Protein AF-A0A0D2LS83-F1 (afdb_monomer)

Radius of gyration: 24.1 Å; Cα contacts (8 Å, |Δi|>4): 166; chains: 1; bounding box: 51×47×80 Å

Sequence (245 aa):
MYPQTLPPSYVRFIRKQGAKELYVYQGIQALAGTPYEHCDGSVPCRFFHPGQTCAQHAVSILPLNYERALRVYLPVYVLPMLLVHRQQLLKQPRPILNKAAYGVARSSLFLSLCICAAFGGACAGHRILGYTGPSVLALSTWVGGLALLVEKKSRRMELALYVFSRSIESFARCVVEWGWLRPRAFPARMDVALFAAGCGAIMHCYSDGNGRFRDCFRSKYRNLLDFVFGSDGERGRAATAAHNH

InterPro domains:
  IPR026749 Transmembrane protein 135 [PTHR12459] (1-241)
  IPR031926 Transmembrane protein 135, N-terminal domain [PF15982] (53-172)

Foldseek 3Di:
DDPVVDDPVVVVVCCVLVDQDPQLVVVLVVCPPPPCVVPLKADAVCSSPPPDDLVRVLVVCLVVQLVSQLVVVVCVLVVCCCPPVVVVCVVPVVVVVVVSVVQSNLVSNLRSQLVSQLSSQQNVLCVVPVIRHPVSSVVRNCSSLVSLVSHDPVCSVVVCVVVVLVVVVVVVVVCCVVVVDPPVVDDPCSVVVVVVVVVVVVCCLCPPPLNPNVVVDDPVVSVVCCVVVNVSSVVSVVVVVVVVD

Organism: NCBI:txid145388

Mean predicted aligned error: 10.33 Å

Secondary structure (DSSP, 8-state):
--GGGS-HHHHHHHHHHHPPPHHHHHHHHHTTTSTTTT--S---HHHHSTTS-HHHHHHHTHHHHHHHHHHHHHHHHHHHHHHHSHHHHHH-HHHHHHHHHHHHHHHHHHHHHHHHHHHHHHHHHHHHHSS--HHHHHHHHTHHHHGGGGS-HHHHHHHHHHHHHHHHHHHHHHHHHTTSS-GGGS-S-HHHHHHHHHHHHHHHHHHGGGGTTGGGS-HHHHHHHHHHH-THHHHHHHHHHHH--

pLDDT: mean 80.59, std 11.14, range [42.5, 94.06]

Solvent-accessible surface area (backbone atoms only — not comparable to full-atom values): 13582 Å² total; per-residue (Å²): 133,64,80,85,82,52,58,69,68,56,52,52,46,45,55,71,73,65,54,68,62,69,65,53,55,52,54,54,58,67,28,57,94,41,99,57,55,77,58,76,58,49,78,55,66,59,72,81,37,66,100,52,53,68,69,57,45,35,57,68,48,36,64,61,40,27,54,56,35,38,68,61,44,47,56,69,55,48,51,55,46,57,70,74,38,41,74,55,44,75,75,48,46,66,70,54,49,54,56,47,50,54,48,47,53,43,49,15,47,23,54,23,43,21,52,31,33,22,54,40,22,35,49,50,32,27,70,75,67,74,42,47,46,74,66,43,39,63,76,20,30,57,57,13,62,59,26,49,72,66,38,58,76,85,51,39,59,58,53,50,53,56,50,47,58,53,45,52,53,50,48,56,50,50,42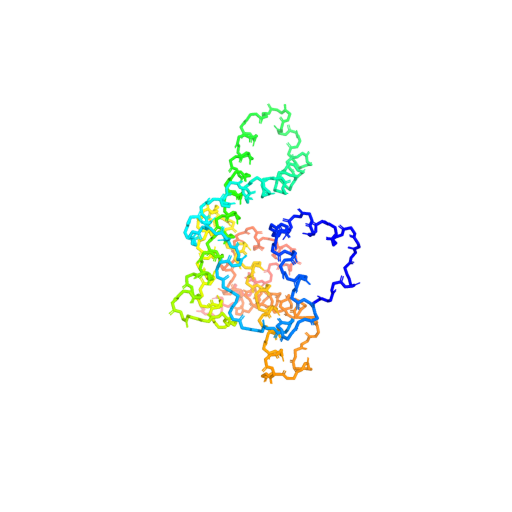,34,74,72,64,79,39,63,79,82,78,53,69,96,53,50,68,57,53,54,47,51,50,51,52,49,51,53,48,44,37,40,56,41,80,32,22,74,44,44,79,78,45,56,69,72,58,42,54,49,49,33,67,74,70,44,61,56,36,57,56,35,41,51,55,57,58,64,70,76,109

Structure (mmCIF, N/CA/C/O backbone):
data_AF-A0A0D2LS83-F1
#
_entry.id   AF-A0A0D2LS83-F1
#
loop_
_atom_site.group_PDB
_atom_site.id
_atom_site.type_symbol
_atom_site.label_atom_id
_atom_site.label_alt_id
_atom_site.label_comp_id
_atom_site.label_asym_id
_atom_site.label_entity_id
_atom_site.label_seq_id
_atom_site.pdbx_PDB_ins_code
_atom_site.Cartn_x
_atom_site.Cartn_y
_atom_site.Cartn_z
_atom_site.occupancy
_atom_site.B_iso_or_equiv
_atom_site.auth_seq_id
_atom_site.auth_comp_id
_atom_site.auth_asym_id
_atom_site.auth_atom_id
_atom_site.pdbx_PDB_model_num
ATOM 1 N N . MET A 1 1 ? -2.176 -16.820 -9.198 1.00 47.81 1 MET A N 1
ATOM 2 C CA . MET A 1 1 ? -3.599 -16.908 -9.604 1.00 47.81 1 MET A CA 1
ATOM 3 C C . MET A 1 1 ? -3.659 -16.590 -11.080 1.00 47.81 1 MET A C 1
ATOM 5 O O . MET A 1 1 ? -3.216 -15.511 -11.453 1.00 47.81 1 MET A O 1
ATOM 9 N N . TYR A 1 2 ? -4.140 -17.512 -11.909 1.00 42.50 2 TYR A N 1
ATOM 10 C CA . TYR A 1 2 ? -4.277 -17.238 -13.337 1.00 42.50 2 TYR A CA 1
ATOM 11 C C . TYR A 1 2 ? -5.476 -16.306 -13.571 1.00 42.50 2 TYR A C 1
ATOM 13 O O . TYR A 1 2 ? -6.507 -16.491 -12.927 1.00 42.50 2 TYR A O 1
ATOM 21 N N . PRO A 1 3 ? -5.395 -15.323 -14.486 1.00 50.91 3 PRO A N 1
ATOM 22 C CA . PRO A 1 3 ? -6.482 -14.369 -14.735 1.00 50.91 3 PRO A CA 1
ATOM 23 C C . PRO A 1 3 ? -7.830 -15.030 -15.057 1.00 50.91 3 PRO A C 1
ATOM 25 O O . PRO A 1 3 ? -8.881 -14.460 -14.783 1.00 50.91 3 PRO A O 1
ATOM 28 N N . GLN A 1 4 ? -7.792 -16.246 -15.607 1.00 61.03 4 GLN A N 1
ATOM 29 C CA . GLN A 1 4 ? -8.967 -17.014 -16.014 1.00 61.03 4 GLN A CA 1
ATOM 30 C C . GLN A 1 4 ? -9.774 -17.584 -14.836 1.00 61.03 4 GLN A C 1
ATOM 32 O O . GLN A 1 4 ? -10.933 -17.939 -15.009 1.00 61.03 4 GLN A O 1
ATOM 37 N N . THR A 1 5 ? -9.202 -17.643 -13.628 1.00 76.44 5 THR A N 1
ATOM 38 C CA . THR A 1 5 ? -9.907 -18.135 -12.430 1.00 76.44 5 THR A CA 1
ATOM 39 C C . THR A 1 5 ? -10.683 -17.035 -11.700 1.00 76.44 5 THR A C 1
ATOM 41 O O . THR A 1 5 ? -11.220 -17.277 -10.622 1.00 76.44 5 THR A O 1
ATOM 44 N N . LEU A 1 6 ? -10.691 -15.805 -12.225 1.00 77.19 6 LEU A N 1
ATOM 45 C CA . LEU A 1 6 ? -11.313 -14.648 -11.585 1.00 77.19 6 LEU A CA 1
ATOM 46 C C . LEU A 1 6 ? -12.689 -14.346 -12.204 1.00 77.19 6 LEU A C 1
ATOM 48 O O . LEU A 1 6 ? -12.817 -14.360 -13.429 1.00 77.19 6 LEU A O 1
ATOM 52 N N . PRO A 1 7 ? -13.711 -13.994 -11.396 1.00 86.00 7 PRO A N 1
ATOM 53 C CA . PRO A 1 7 ? -15.011 -13.581 -11.916 1.00 86.00 7 PRO A CA 1
ATOM 54 C C . PRO A 1 7 ? -14.891 -12.404 -12.904 1.00 86.00 7 PRO A C 1
ATOM 56 O O . PRO A 1 7 ? -14.164 -11.446 -12.612 1.00 86.00 7 PRO A O 1
ATOM 59 N N . PRO A 1 8 ? -15.643 -12.387 -14.022 1.00 83.56 8 PRO A N 1
ATOM 60 C CA . PRO A 1 8 ? -15.547 -11.320 -15.025 1.00 83.56 8 PRO A CA 1
ATOM 61 C C . PRO A 1 8 ? -15.797 -9.913 -14.462 1.00 83.56 8 PRO A C 1
ATOM 63 O O . PRO A 1 8 ? -15.145 -8.945 -14.858 1.00 83.56 8 PRO A O 1
ATOM 66 N N . SER A 1 9 ? -16.708 -9.789 -13.490 1.00 84.31 9 SER A N 1
ATOM 67 C CA . SER A 1 9 ? -16.988 -8.535 -12.780 1.00 84.31 9 SER A CA 1
ATOM 68 C C . SER A 1 9 ? -15.781 -8.037 -11.980 1.00 84.31 9 SER A C 1
ATOM 70 O O . SER A 1 9 ? -15.482 -6.842 -11.994 1.00 84.31 9 SER A O 1
ATOM 72 N N . TYR A 1 10 ? -15.049 -8.950 -11.341 1.00 80.00 10 TYR A N 1
ATOM 73 C CA . TYR A 1 10 ? -13.841 -8.646 -10.583 1.00 80.00 10 TYR A CA 1
ATOM 74 C C . TYR A 1 10 ? -12.684 -8.246 -11.506 1.00 80.00 10 TYR A C 1
ATOM 76 O O . TYR A 1 10 ? -12.008 -7.254 -11.245 1.00 80.00 10 TYR A O 1
ATOM 84 N N . VAL A 1 11 ? -12.520 -8.928 -12.644 1.00 79.56 11 VAL A N 1
ATOM 85 C CA . VAL A 1 11 ? -11.546 -8.535 -13.678 1.00 79.56 11 VAL A CA 1
ATOM 86 C C . VAL A 1 11 ? -11.860 -7.139 -14.220 1.00 79.56 11 VAL A C 1
ATOM 88 O O . VAL A 1 11 ? -10.960 -6.309 -14.338 1.00 79.56 11 VAL A O 1
ATOM 91 N N . ARG A 1 12 ? -13.136 -6.830 -14.498 1.00 80.38 12 ARG A N 1
ATOM 92 C CA . ARG A 1 12 ? -13.560 -5.492 -14.946 1.00 80.38 12 ARG A CA 1
ATOM 93 C C . ARG A 1 12 ? -13.301 -4.427 -13.881 1.00 80.38 12 ARG A C 1
ATOM 95 O O . ARG A 1 12 ? -12.873 -3.327 -14.222 1.00 80.38 12 ARG A O 1
ATOM 102 N N . PHE A 1 13 ? -13.525 -4.749 -12.608 1.00 80.81 13 PHE A N 1
ATOM 103 C CA . PHE A 1 13 ? -13.206 -3.870 -11.485 1.00 80.81 13 PHE A CA 1
ATOM 104 C C . PHE A 1 13 ? -11.700 -3.604 -11.383 1.00 80.81 13 PHE A C 1
ATOM 106 O O . PHE A 1 13 ? -11.306 -2.441 -11.356 1.00 80.81 13 PHE A O 1
ATOM 113 N N . ILE A 1 14 ? -10.858 -4.645 -11.408 1.00 74.00 14 ILE A N 1
ATOM 114 C CA . ILE A 1 14 ? -9.395 -4.494 -11.401 1.00 74.00 14 ILE A CA 1
ATOM 115 C C . ILE A 1 14 ? -8.940 -3.692 -12.614 1.00 74.00 14 ILE A C 1
ATOM 117 O O . ILE A 1 14 ? -8.137 -2.783 -12.464 1.00 74.00 14 ILE A O 1
ATOM 121 N N . ARG A 1 15 ? -9.472 -3.957 -13.809 1.00 71.56 15 ARG A N 1
ATOM 122 C CA . ARG A 1 15 ? -9.124 -3.178 -15.003 1.00 71.56 15 ARG A CA 1
ATOM 123 C C . ARG A 1 15 ? -9.543 -1.714 -14.860 1.00 71.56 15 ARG A C 1
ATOM 125 O O . ARG A 1 15 ? -8.830 -0.836 -15.314 1.00 71.56 15 ARG A O 1
ATOM 132 N N . LYS A 1 16 ? -10.672 -1.425 -14.212 1.00 75.50 16 LYS A N 1
ATOM 133 C CA . LYS A 1 16 ? -11.140 -0.049 -13.997 1.00 75.50 16 LYS A CA 1
ATOM 134 C C . LYS A 1 16 ? -10.344 0.694 -12.917 1.00 75.50 16 LYS A C 1
ATOM 136 O O . LYS A 1 16 ? -10.151 1.896 -13.043 1.00 75.50 16 LYS A O 1
ATOM 141 N N . GLN A 1 17 ? -9.931 0.005 -11.855 1.00 70.75 17 GLN A N 1
ATOM 142 C CA . GLN A 1 17 ? -9.298 0.617 -10.677 1.00 70.75 17 GLN A CA 1
ATOM 143 C C . GLN A 1 17 ? -7.770 0.527 -10.689 1.00 70.75 17 GLN A C 1
ATOM 145 O O . GLN A 1 17 ? -7.088 1.432 -10.222 1.00 70.75 17 GLN A O 1
ATOM 150 N N . GLY A 1 18 ? -7.240 -0.576 -11.208 1.00 63.09 18 GLY A N 1
ATOM 151 C CA . GLY A 1 18 ? -5.821 -0.906 -11.267 1.00 63.09 18 GLY A CA 1
ATOM 152 C C . GLY A 1 18 ? -5.165 -0.615 -12.613 1.00 63.09 18 GLY A C 1
ATOM 153 O O . GLY A 1 18 ? -3.971 -0.878 -12.747 1.00 63.09 18 GLY A O 1
ATOM 154 N N . ALA A 1 19 ? -5.895 -0.089 -13.606 1.00 57.34 19 ALA A N 1
ATOM 155 C CA . ALA A 1 19 ? -5.271 0.289 -14.865 1.00 57.34 19 ALA A CA 1
ATOM 156 C C . ALA A 1 19 ? -4.212 1.378 -14.641 1.00 57.34 19 ALA A C 1
ATOM 158 O O . ALA A 1 19 ? -4.520 2.507 -14.246 1.00 57.34 19 ALA A O 1
ATOM 159 N N . LYS A 1 20 ? -2.954 1.028 -14.941 1.00 64.81 20 LYS A N 1
ATOM 160 C CA . LYS A 1 20 ? -1.958 2.013 -15.370 1.00 64.81 20 LYS A CA 1
ATOM 161 C C . LYS A 1 20 ? -2.484 2.762 -16.600 1.00 64.81 20 LYS A C 1
ATOM 163 O O . LYS A 1 20 ? -3.416 2.312 -17.264 1.00 64.81 20 LYS A O 1
ATOM 168 N N . GLU A 1 21 ? -1.899 3.917 -16.879 1.00 68.38 21 GLU A N 1
ATOM 169 C CA . GLU A 1 21 ? -2.276 4.732 -18.032 1.00 68.38 21 GLU A CA 1
ATOM 170 C C . GLU A 1 21 ? -2.342 3.896 -19.321 1.00 68.38 21 GLU A C 1
ATOM 172 O O . GLU A 1 21 ? -1.533 2.987 -19.525 1.00 68.38 21 GLU A O 1
ATOM 177 N N . LEU A 1 22 ? -3.328 4.183 -20.178 1.00 67.62 22 LEU A N 1
ATOM 178 C CA . LEU A 1 22 ? -3.679 3.347 -21.335 1.00 67.62 22 LEU A CA 1
ATOM 179 C C . LEU A 1 22 ? -2.477 3.064 -22.255 1.00 67.62 22 LEU A C 1
ATOM 181 O O . LEU A 1 22 ? -2.362 1.965 -22.794 1.00 67.62 22 LEU A O 1
ATOM 185 N N . TYR A 1 23 ? -1.546 4.015 -22.362 1.00 71.69 23 TYR A N 1
ATOM 186 C CA . TYR A 1 23 ? -0.329 3.870 -23.161 1.00 71.69 23 TYR A CA 1
ATOM 187 C C . TYR A 1 23 ? 0.624 2.785 -22.634 1.00 71.69 23 TYR A C 1
ATOM 189 O O . TYR A 1 23 ? 1.324 2.162 -23.424 1.00 71.69 23 TYR A O 1
ATOM 197 N N . VAL A 1 24 ? 0.642 2.507 -21.324 1.00 73.75 24 VAL A N 1
ATOM 198 C CA . VAL A 1 24 ? 1.470 1.433 -20.746 1.00 73.75 24 VAL A CA 1
ATOM 199 C C . VAL A 1 24 ? 0.943 0.077 -21.208 1.00 73.75 24 VAL A C 1
ATOM 201 O O . VAL A 1 24 ? 1.720 -0.802 -21.569 1.00 73.75 24 VAL A O 1
ATOM 204 N N . TYR A 1 25 ? -0.382 -0.087 -21.249 1.00 70.69 25 TYR A N 1
ATOM 205 C CA . TYR A 1 25 ? -1.004 -1.305 -21.769 1.00 70.69 25 TYR A CA 1
ATOM 206 C C . TYR A 1 25 ? -0.788 -1.463 -23.265 1.00 70.69 25 TYR A C 1
ATOM 208 O O . TYR A 1 25 ? -0.430 -2.551 -23.699 1.00 70.69 25 TYR A O 1
ATOM 216 N N . GLN A 1 26 ? -0.971 -0.390 -24.034 1.00 72.44 26 GLN A N 1
ATOM 217 C CA . GLN A 1 26 ? -0.701 -0.400 -25.471 1.00 72.44 26 GLN A CA 1
ATOM 218 C C . GLN A 1 26 ? 0.765 -0.732 -25.755 1.00 72.44 26 GLN A C 1
ATOM 220 O O . GLN A 1 26 ? 1.040 -1.532 -26.639 1.00 72.44 26 GLN A O 1
ATOM 225 N N . GLY A 1 27 ? 1.698 -0.195 -24.965 1.00 73.06 27 GLY A N 1
ATOM 226 C CA . GLY A 1 27 ? 3.118 -0.508 -25.075 1.00 73.06 27 GLY A CA 1
ATOM 227 C C . GLY A 1 27 ? 3.437 -1.972 -24.763 1.00 73.06 27 GLY A C 1
ATOM 228 O O . GLY A 1 27 ? 4.186 -2.593 -25.503 1.00 73.06 27 GLY A O 1
ATOM 229 N N . ILE A 1 28 ? 2.833 -2.554 -23.719 1.00 73.56 28 ILE A N 1
ATOM 230 C CA . ILE A 1 28 ? 3.002 -3.985 -23.402 1.00 73.56 28 ILE A CA 1
ATOM 231 C C . ILE A 1 28 ? 2.372 -4.861 -24.492 1.00 73.56 28 ILE A C 1
ATOM 233 O O . ILE A 1 28 ? 2.963 -5.852 -24.903 1.00 73.56 28 ILE A O 1
ATOM 237 N N . GLN A 1 29 ? 1.192 -4.493 -24.994 1.00 74.62 29 GLN A N 1
ATOM 238 C CA . GLN A 1 29 ? 0.539 -5.204 -26.095 1.00 74.62 29 GLN A CA 1
ATOM 239 C C . GLN A 1 29 ? 1.338 -5.113 -27.397 1.00 74.62 29 GLN A C 1
ATOM 241 O O . GLN A 1 29 ? 1.381 -6.087 -28.136 1.00 74.62 29 GLN A O 1
ATOM 246 N N . ALA A 1 30 ? 2.002 -3.987 -27.660 1.00 74.38 30 ALA A N 1
ATOM 247 C CA . ALA A 1 30 ? 2.874 -3.815 -28.820 1.00 74.38 30 ALA A CA 1
ATOM 248 C C . ALA A 1 30 ? 4.155 -4.664 -28.745 1.00 74.38 30 ALA A C 1
ATOM 250 O O . ALA A 1 30 ? 4.782 -4.902 -29.772 1.00 74.38 30 ALA A O 1
ATOM 251 N N . LEU A 1 31 ? 4.544 -5.125 -27.550 1.00 71.88 31 LEU A N 1
ATOM 252 C CA . LEU A 1 31 ? 5.654 -6.064 -27.370 1.00 71.88 31 LEU A CA 1
ATOM 253 C C . LEU A 1 31 ? 5.241 -7.522 -27.634 1.00 71.88 31 LEU A C 1
ATOM 255 O O . LEU A 1 31 ? 6.122 -8.361 -27.821 1.00 71.88 31 LEU A O 1
ATOM 259 N N . ALA A 1 32 ? 3.940 -7.833 -27.680 1.00 75.50 32 ALA A N 1
ATOM 260 C CA . ALA A 1 32 ? 3.454 -9.178 -27.986 1.00 75.50 32 ALA A CA 1
ATOM 261 C C . ALA A 1 32 ? 3.805 -9.571 -29.431 1.00 75.50 32 ALA A C 1
ATOM 263 O O . ALA A 1 32 ? 3.576 -8.800 -30.362 1.00 75.50 32 ALA A O 1
ATOM 264 N N . GLY A 1 33 ? 4.377 -10.761 -29.625 1.00 74.00 33 GLY A N 1
ATOM 265 C CA . GLY A 1 33 ? 4.874 -11.234 -30.917 1.00 74.00 33 GLY A CA 1
ATOM 266 C C . GLY A 1 33 ? 6.237 -10.666 -31.332 1.00 74.00 33 GLY A C 1
ATOM 267 O O . GLY A 1 33 ? 6.723 -10.989 -32.415 1.00 74.00 33 GLY A O 1
ATOM 268 N N . THR A 1 34 ? 6.873 -9.835 -30.499 1.00 78.31 34 THR A N 1
ATOM 269 C CA . THR A 1 34 ? 8.248 -9.362 -30.727 1.00 78.31 34 THR A CA 1
ATOM 270 C C . THR A 1 34 ? 9.261 -10.255 -29.994 1.00 78.31 34 THR A C 1
ATOM 272 O O . THR A 1 34 ? 8.898 -10.910 -29.016 1.00 78.31 34 THR A O 1
ATOM 275 N N . PRO A 1 35 ? 10.560 -10.236 -30.358 1.00 70.81 35 PRO A N 1
ATOM 276 C CA . PRO A 1 35 ? 11.614 -10.909 -29.583 1.00 70.81 35 PRO A CA 1
ATOM 277 C C . PRO A 1 35 ? 11.706 -10.451 -28.115 1.00 70.81 35 PRO A C 1
ATOM 279 O O . PRO A 1 35 ? 12.337 -11.110 -27.295 1.00 70.81 35 PRO A O 1
ATOM 282 N N . TYR A 1 36 ? 11.076 -9.320 -27.786 1.00 65.50 36 TYR A N 1
ATOM 283 C CA . TYR A 1 36 ? 11.021 -8.724 -26.455 1.00 65.50 36 TYR A CA 1
ATOM 284 C C . TYR A 1 36 ? 9.711 -9.039 -25.709 1.00 65.50 36 TYR A C 1
ATOM 286 O O . TYR A 1 36 ? 9.474 -8.480 -24.640 1.00 65.50 36 TYR A O 1
ATOM 294 N N . GLU A 1 37 ? 8.859 -9.937 -26.220 1.00 67.31 37 GLU A N 1
ATOM 295 C CA . GLU A 1 37 ? 7.625 -10.361 -25.538 1.00 67.31 37 GLU A CA 1
ATOM 296 C C . 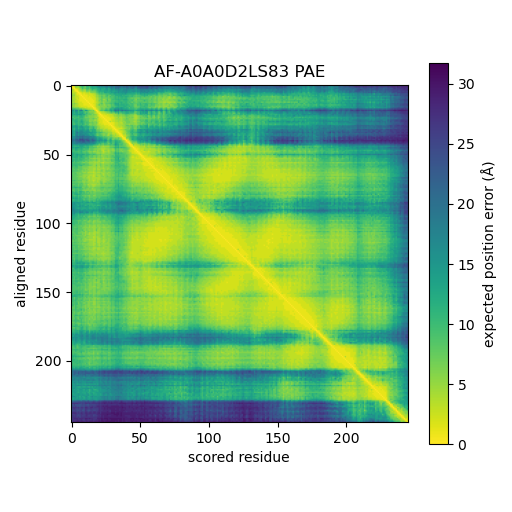GLU A 1 37 ? 7.909 -10.960 -24.151 1.00 67.31 37 GLU A C 1
ATOM 298 O O . GLU A 1 37 ? 7.103 -10.830 -23.234 1.00 67.31 37 GLU A O 1
ATOM 303 N N . HIS A 1 38 ? 9.063 -11.616 -23.994 1.00 60.94 38 HIS A N 1
ATOM 304 C CA . HIS A 1 38 ? 9.518 -12.245 -22.749 1.00 60.94 38 HIS A CA 1
ATOM 305 C C . HIS A 1 38 ? 10.703 -11.484 -22.141 1.00 60.94 38 HIS A C 1
ATOM 307 O O . HIS A 1 38 ? 11.561 -12.073 -21.485 1.00 60.94 38 HIS A O 1
ATOM 313 N N . CYS A 1 39 ? 10.814 -10.175 -22.402 1.00 56.00 39 CYS A N 1
ATOM 314 C CA . CYS A 1 39 ? 11.873 -9.384 -21.791 1.00 56.00 39 CYS A CA 1
ATOM 315 C C . CYS A 1 39 ? 11.661 -9.294 -20.273 1.00 56.00 39 CYS A C 1
ATOM 317 O O . CYS A 1 39 ? 10.961 -8.413 -19.782 1.00 56.00 39 CYS A O 1
ATOM 319 N N . ASP A 1 40 ? 12.376 -10.141 -19.535 1.00 53.28 40 ASP A N 1
ATOM 320 C CA . ASP A 1 40 ? 12.615 -10.006 -18.089 1.00 53.28 40 ASP A CA 1
ATOM 321 C C . ASP A 1 40 ? 13.618 -8.873 -17.771 1.00 53.28 40 ASP A C 1
ATOM 323 O O . ASP A 1 40 ? 13.994 -8.635 -16.622 1.00 53.28 40 ASP A O 1
ATOM 327 N N . GLY A 1 41 ? 14.085 -8.181 -18.816 1.00 53.91 41 GLY A N 1
ATOM 328 C CA . GLY A 1 41 ? 15.022 -7.072 -18.762 1.00 53.91 41 GLY A CA 1
ATOM 329 C C . GLY A 1 41 ? 14.400 -5.765 -18.280 1.00 53.91 41 GLY A C 1
ATOM 330 O O . GLY A 1 41 ? 13.192 -5.587 -18.134 1.00 53.91 41 GLY A O 1
ATOM 331 N N . SER A 1 42 ? 15.277 -4.804 -18.029 1.00 56.78 42 SER A N 1
ATOM 332 C CA . SER A 1 42 ? 14.919 -3.538 -17.423 1.00 56.78 42 SER A CA 1
ATOM 333 C C . SER A 1 42 ? 13.975 -2.707 -18.283 1.00 56.78 42 SER A C 1
ATOM 335 O O . SER A 1 42 ? 14.393 -2.136 -19.289 1.00 56.78 42 SER A O 1
ATOM 337 N N . VAL A 1 43 ? 12.712 -2.595 -17.874 1.00 64.06 43 VAL A N 1
ATOM 338 C CA . VAL A 1 43 ? 11.775 -1.673 -18.522 1.00 64.06 43 VAL A CA 1
ATOM 339 C C . VAL A 1 43 ? 12.247 -0.237 -18.256 1.00 64.06 43 VAL A C 1
ATOM 341 O O . VAL A 1 43 ? 12.258 0.180 -17.092 1.00 64.06 43 VAL A O 1
ATOM 344 N N . PRO A 1 44 ? 12.639 0.537 -19.287 1.00 71.19 44 PRO A N 1
ATOM 345 C CA . PRO A 1 44 ? 13.189 1.869 -19.078 1.00 71.19 44 PRO A CA 1
ATOM 346 C C . PRO A 1 44 ? 12.155 2.790 -18.432 1.00 71.19 44 PRO A C 1
ATOM 348 O O . PRO A 1 44 ? 10.991 2.799 -18.826 1.00 71.19 44 PRO A O 1
ATOM 351 N N . CYS A 1 45 ? 12.578 3.664 -17.517 1.00 77.56 45 CYS A N 1
ATOM 352 C CA . CYS A 1 45 ? 11.693 4.681 -16.931 1.00 77.56 45 CYS A CA 1
ATOM 353 C C . CYS A 1 45 ? 10.973 5.536 -17.998 1.00 77.56 45 CYS A C 1
ATOM 355 O O . CYS A 1 45 ? 9.819 5.916 -17.824 1.00 77.56 45 CYS A O 1
ATOM 357 N N . ARG A 1 46 ? 11.614 5.759 -19.157 1.00 74.94 46 ARG A N 1
ATOM 358 C CA . ARG A 1 46 ? 11.015 6.443 -20.320 1.00 74.94 46 ARG A CA 1
ATOM 359 C C . ARG A 1 46 ? 9.750 5.766 -20.854 1.00 74.94 46 ARG A C 1
ATOM 361 O O . ARG A 1 46 ? 8.900 6.460 -21.396 1.00 74.94 46 ARG A O 1
ATOM 368 N N . PHE A 1 47 ? 9.620 4.452 -20.689 1.00 78.38 47 PHE A N 1
ATOM 369 C CA . PHE A 1 47 ? 8.418 3.711 -21.057 1.00 78.38 47 PHE A CA 1
ATOM 370 C C . PHE A 1 47 ? 7.271 3.972 -20.074 1.00 78.38 47 PHE A C 1
ATOM 372 O O . PHE A 1 47 ? 6.126 4.113 -20.485 1.00 78.38 47 PHE A O 1
ATOM 379 N N . PHE A 1 48 ? 7.568 4.071 -18.775 1.00 77.12 48 PHE A N 1
ATOM 380 C CA . PHE A 1 48 ? 6.553 4.290 -17.741 1.00 77.12 48 PHE A CA 1
ATOM 381 C C . PHE A 1 48 ? 6.124 5.744 -17.565 1.00 77.12 48 PHE A C 1
ATOM 383 O O . PHE A 1 48 ? 5.075 5.971 -16.974 1.00 77.12 48 PHE A O 1
ATOM 390 N N . HIS A 1 49 ? 6.928 6.709 -18.004 1.00 81.19 49 HIS A N 1
ATOM 391 C CA . HIS A 1 49 ? 6.599 8.131 -17.931 1.00 81.19 49 HIS A CA 1
ATOM 392 C C . HIS A 1 49 ? 7.338 8.916 -19.033 1.00 81.19 49 HIS A C 1
ATOM 394 O O . HIS A 1 49 ? 8.355 9.578 -18.779 1.00 81.19 49 HIS A O 1
ATOM 400 N N . PRO A 1 50 ? 6.862 8.830 -20.288 1.00 80.38 50 PRO A N 1
ATOM 401 C CA . PRO A 1 50 ? 7.501 9.505 -21.410 1.00 80.38 50 PRO A CA 1
ATOM 402 C C . PRO A 1 50 ? 7.514 11.023 -21.188 1.00 80.38 50 PRO A C 1
ATOM 404 O O . PRO A 1 50 ? 6.522 11.616 -20.773 1.00 80.38 50 PRO A O 1
ATOM 407 N N . GLY A 1 51 ? 8.663 11.657 -21.436 1.00 80.25 51 GLY A N 1
ATOM 408 C CA . GLY A 1 51 ? 8.816 13.114 -21.321 1.00 80.25 51 GLY A CA 1
ATOM 409 C C . GLY A 1 51 ? 8.868 13.675 -19.893 1.00 80.25 51 GLY A C 1
ATOM 410 O O . GLY A 1 51 ? 8.955 14.888 -19.736 1.00 80.25 51 GLY A O 1
ATOM 411 N N . GLN A 1 52 ? 8.854 12.832 -18.854 1.00 85.06 52 GLN A N 1
ATOM 412 C CA . GLN A 1 52 ? 8.948 13.261 -17.454 1.00 85.06 52 GLN A CA 1
ATOM 413 C C . GLN A 1 52 ? 10.148 12.629 -16.745 1.00 85.06 52 GLN A C 1
ATOM 415 O O . GLN A 1 52 ? 10.555 11.503 -17.043 1.00 85.06 52 GLN A O 1
ATOM 420 N N . THR A 1 53 ? 10.698 13.338 -15.755 1.00 87.38 53 THR A N 1
ATOM 421 C CA . THR A 1 53 ? 11.661 12.740 -14.816 1.00 87.38 53 THR A CA 1
ATOM 422 C C . THR A 1 53 ? 10.937 11.840 -13.808 1.00 87.38 53 THR A C 1
ATOM 424 O O . THR A 1 53 ? 9.766 12.066 -13.503 1.00 87.38 53 THR A O 1
ATOM 427 N N . CYS A 1 54 ? 11.623 10.842 -13.238 1.00 85.25 54 CYS A N 1
ATOM 428 C CA . CYS A 1 54 ? 11.003 9.909 -12.284 1.00 85.25 54 CYS A CA 1
ATOM 429 C C . CYS A 1 54 ? 10.393 10.629 -11.066 1.00 85.25 54 CYS A C 1
ATOM 431 O O . CYS A 1 54 ? 9.313 10.271 -10.602 1.00 85.25 54 CYS A O 1
ATOM 433 N N . ALA A 1 55 ? 11.073 11.666 -10.562 1.00 85.56 55 ALA A N 1
ATOM 434 C CA . ALA A 1 55 ? 10.600 12.459 -9.427 1.00 85.56 55 ALA A CA 1
ATOM 435 C C . ALA A 1 55 ? 9.361 13.288 -9.793 1.00 85.56 55 ALA A C 1
ATOM 437 O O . ALA A 1 55 ? 8.381 13.305 -9.050 1.00 85.56 55 ALA A O 1
ATOM 438 N N . GLN A 1 56 ? 9.374 13.922 -10.968 1.00 88.06 56 GLN A N 1
ATOM 439 C CA . GLN A 1 56 ? 8.226 14.670 -11.473 1.00 88.06 56 GLN A CA 1
ATOM 440 C C . GLN A 1 56 ? 7.015 13.757 -11.680 1.00 88.06 56 GLN A C 1
ATOM 442 O O . GLN A 1 56 ? 5.908 14.111 -11.276 1.00 88.06 56 GLN A O 1
ATOM 447 N N . HIS A 1 57 ? 7.225 12.559 -12.232 1.00 87.44 57 HIS A N 1
ATOM 448 C CA . HIS A 1 57 ? 6.161 11.581 -12.409 1.00 87.44 57 HIS A CA 1
ATOM 449 C C . HIS A 1 57 ? 5.545 11.161 -11.065 1.00 87.44 57 HIS A C 1
ATOM 451 O O . HIS A 1 57 ? 4.323 11.214 -10.911 1.00 87.44 57 HIS A O 1
ATOM 457 N N . ALA A 1 58 ? 6.380 10.843 -10.068 1.00 86.19 58 ALA A N 1
ATOM 458 C CA . ALA A 1 58 ? 5.936 10.438 -8.733 1.00 86.19 58 ALA A CA 1
ATOM 459 C C . ALA A 1 58 ? 5.041 11.486 -8.043 1.00 86.19 58 ALA A C 1
ATOM 461 O O . ALA A 1 58 ? 4.093 11.120 -7.344 1.00 86.19 58 ALA A O 1
ATOM 462 N N . VAL A 1 59 ? 5.308 12.777 -8.267 1.00 88.81 59 VAL A N 1
ATOM 463 C CA . VAL A 1 59 ? 4.479 13.878 -7.750 1.00 88.81 59 VAL A CA 1
ATOM 464 C C . VAL A 1 59 ? 3.229 14.087 -8.607 1.00 88.81 59 VAL A C 1
ATOM 466 O O . VAL A 1 59 ? 2.135 14.229 -8.066 1.00 88.81 59 VAL A O 1
ATOM 469 N N . SER A 1 60 ? 3.355 14.057 -9.937 1.00 89.06 60 SER A N 1
ATOM 470 C CA . SER A 1 60 ? 2.235 14.313 -10.857 1.00 89.06 60 SER A CA 1
ATOM 471 C C . SER A 1 60 ? 1.106 13.280 -10.757 1.00 89.06 60 SER A C 1
ATOM 473 O O . SER A 1 60 ? -0.061 13.624 -10.931 1.00 89.06 60 SER A O 1
ATOM 475 N N . ILE A 1 61 ? 1.434 12.026 -10.425 1.00 87.44 61 ILE A N 1
ATOM 476 C CA . ILE A 1 61 ? 0.457 10.936 -10.308 1.00 87.44 61 ILE A CA 1
ATOM 477 C C . ILE A 1 61 ? -0.256 10.913 -8.945 1.00 87.44 61 ILE A C 1
ATOM 479 O O . ILE A 1 61 ? -1.298 10.274 -8.796 1.00 87.44 61 ILE A O 1
ATOM 483 N N . LEU A 1 62 ? 0.268 11.626 -7.942 1.00 90.62 62 LEU A N 1
ATOM 484 C CA . LEU A 1 62 ? -0.292 11.675 -6.591 1.00 90.62 62 LEU A CA 1
ATOM 485 C C . LEU A 1 62 ? -1.774 12.111 -6.543 1.00 90.62 62 LEU A C 1
ATOM 487 O O . LEU A 1 62 ? -2.557 11.376 -5.939 1.00 90.62 62 LEU A O 1
ATOM 491 N N . PRO A 1 63 ? -2.207 13.236 -7.154 1.00 90.38 63 PRO A N 1
ATOM 492 C CA . PRO A 1 63 ? -3.613 13.657 -7.112 1.00 90.38 63 PRO A CA 1
ATOM 493 C C . PRO A 1 63 ? -4.552 12.656 -7.796 1.00 90.38 63 PRO A C 1
ATOM 495 O O . PRO A 1 63 ? -5.635 12.373 -7.285 1.00 90.38 63 PRO A O 1
ATOM 498 N N . LEU A 1 64 ? -4.113 12.063 -8.908 1.00 88.12 64 LEU A N 1
ATOM 499 C CA . LEU A 1 64 ? -4.873 11.048 -9.635 1.00 88.12 64 LEU A CA 1
ATOM 500 C C . LEU A 1 64 ? -5.065 9.780 -8.791 1.00 88.12 64 LEU A C 1
ATOM 502 O O . LEU A 1 64 ? -6.170 9.243 -8.695 1.00 88.12 64 LEU A O 1
ATOM 506 N N . ASN A 1 65 ? -3.997 9.319 -8.136 1.00 89.00 65 ASN A N 1
ATOM 507 C CA . ASN A 1 65 ? -4.061 8.192 -7.209 1.00 89.00 65 ASN A CA 1
ATOM 508 C C . ASN A 1 65 ? -4.939 8.507 -5.995 1.00 89.00 65 ASN A C 1
ATOM 510 O O . ASN A 1 65 ? -5.706 7.646 -5.566 1.00 89.00 65 ASN A O 1
ATOM 514 N N . TYR A 1 66 ? -4.880 9.738 -5.486 1.00 92.12 66 TYR A N 1
ATOM 515 C CA . TYR A 1 66 ? -5.702 10.186 -4.367 1.00 92.12 66 TYR A CA 1
ATOM 516 C C . TYR A 1 66 ? -7.188 10.168 -4.699 1.00 92.12 66 TYR A C 1
ATOM 518 O O . TYR A 1 66 ? -7.981 9.648 -3.917 1.00 92.12 66 TYR A O 1
ATOM 526 N N . GLU A 1 67 ? -7.577 10.650 -5.877 1.00 90.94 67 GLU A N 1
ATOM 527 C CA . GLU A 1 67 ? -8.967 10.603 -6.321 1.00 90.94 67 GLU A CA 1
ATOM 528 C C . GLU A 1 67 ? -9.471 9.158 -6.477 1.00 90.94 67 GLU A C 1
ATOM 530 O O . GLU A 1 67 ? -10.561 8.815 -6.007 1.00 90.94 67 GLU A O 1
ATOM 535 N N . ARG A 1 68 ? -8.661 8.281 -7.085 1.00 87.62 68 ARG A N 1
ATOM 536 C CA . ARG A 1 68 ? -8.980 6.849 -7.219 1.00 87.62 68 ARG A CA 1
ATOM 537 C C . ARG A 1 68 ? -9.133 6.188 -5.845 1.00 87.62 68 ARG A C 1
ATOM 539 O O . ARG A 1 68 ? -10.126 5.500 -5.604 1.00 87.62 68 ARG A O 1
ATOM 546 N N . ALA A 1 69 ? -8.200 6.450 -4.928 1.00 89.38 69 ALA A N 1
ATOM 547 C CA . ALA A 1 69 ? -8.243 5.954 -3.555 1.00 89.38 69 ALA A CA 1
ATOM 548 C C . ALA A 1 69 ? -9.505 6.433 -2.825 1.00 89.38 69 ALA A C 1
ATOM 550 O O . ALA A 1 69 ? -10.200 5.624 -2.209 1.00 89.38 69 ALA A O 1
ATOM 551 N N . LEU A 1 70 ? -9.850 7.716 -2.967 1.00 90.94 70 LEU A N 1
ATOM 552 C CA . LEU A 1 70 ? -11.029 8.316 -2.353 1.00 90.94 70 LEU A CA 1
ATOM 553 C C . LEU A 1 70 ? -12.314 7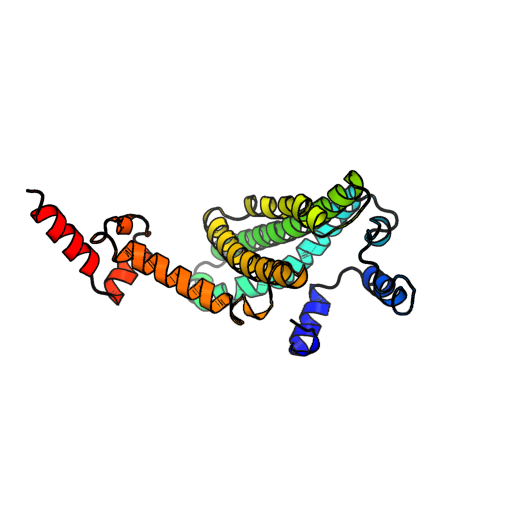.606 -2.795 1.00 90.94 70 LEU A C 1
ATOM 555 O O . LEU A 1 70 ? -13.120 7.225 -1.948 1.00 90.94 70 LEU A O 1
ATOM 559 N N . ARG A 1 71 ? -12.493 7.362 -4.101 1.00 88.50 71 ARG A N 1
ATOM 560 C CA . ARG A 1 71 ? -13.691 6.683 -4.635 1.00 88.50 71 ARG A CA 1
ATOM 561 C C . ARG A 1 71 ? -13.857 5.257 -4.111 1.00 88.50 71 ARG A C 1
ATOM 563 O O . ARG A 1 71 ? -14.986 4.799 -3.963 1.00 88.50 71 ARG A O 1
ATOM 570 N N . VAL A 1 72 ? -12.759 4.553 -3.840 1.00 86.31 72 VAL A N 1
ATOM 571 C CA . VAL A 1 72 ? -12.792 3.183 -3.300 1.00 86.31 72 VAL A CA 1
ATOM 572 C C . VAL A 1 72 ? -13.002 3.186 -1.784 1.00 86.31 72 VAL A C 1
ATOM 574 O O . VAL A 1 72 ? -13.752 2.363 -1.265 1.00 86.31 72 VAL A O 1
ATOM 577 N N . TYR A 1 73 ? -12.373 4.116 -1.063 1.00 85.56 73 TYR A N 1
ATOM 578 C CA . TYR A 1 73 ? -12.427 4.161 0.400 1.00 85.56 73 TYR A CA 1
ATOM 579 C C . TYR A 1 73 ? -13.714 4.789 0.928 1.00 85.56 73 TYR A C 1
ATOM 581 O O . TYR A 1 73 ? -14.180 4.405 2.000 1.00 85.56 73 TYR A O 1
ATOM 589 N N . LEU A 1 74 ? -14.316 5.723 0.193 1.00 87.62 74 LEU A N 1
ATOM 590 C CA . LEU A 1 74 ? -15.531 6.405 0.628 1.00 87.62 74 LEU A CA 1
ATOM 591 C C . LEU A 1 74 ? -16.678 5.411 0.905 1.00 87.62 74 LEU A C 1
ATOM 593 O O . LEU A 1 74 ? -17.183 5.434 2.028 1.00 87.62 74 LEU A O 1
ATOM 597 N N . PRO A 1 75 ? -17.038 4.466 0.010 1.00 86.81 75 PRO A N 1
ATOM 598 C CA . PRO A 1 75 ? -18.045 3.445 0.311 1.00 86.81 75 PRO A CA 1
ATOM 599 C C . PRO A 1 75 ? -17.692 2.583 1.527 1.00 86.81 75 PRO A C 1
ATOM 601 O O . PRO A 1 75 ? -18.553 2.314 2.360 1.00 86.81 75 PRO A O 1
ATOM 604 N N . VAL A 1 76 ? -16.421 2.193 1.667 1.00 86.94 76 VAL A N 1
ATOM 605 C CA . VAL A 1 76 ? -15.939 1.342 2.770 1.00 86.94 76 VAL A CA 1
ATOM 606 C C . VAL A 1 76 ? -16.082 2.030 4.127 1.00 86.94 76 VAL A C 1
ATOM 608 O O . VAL A 1 76 ? -16.291 1.356 5.129 1.00 86.94 76 VAL A O 1
ATOM 611 N N . TYR A 1 77 ? -15.990 3.359 4.179 1.00 84.12 77 TYR A N 1
ATOM 612 C CA . TYR A 1 77 ? -16.169 4.126 5.414 1.00 84.12 77 TYR A CA 1
ATOM 613 C C . TYR A 1 77 ? -17.624 4.524 5.656 1.00 84.12 77 TYR A C 1
ATOM 615 O O . TYR A 1 77 ? -18.086 4.512 6.797 1.00 84.12 77 TYR A O 1
ATOM 623 N N . VAL A 1 78 ? -18.353 4.865 4.594 1.00 85.56 78 VAL A N 1
ATOM 624 C CA . VAL A 1 78 ? -19.751 5.294 4.685 1.00 85.56 78 VAL A CA 1
ATOM 625 C C . VAL A 1 78 ? -20.662 4.123 5.049 1.00 85.56 78 VAL A C 1
ATOM 627 O O . VAL A 1 78 ? -21.536 4.292 5.894 1.00 85.56 78 VAL A O 1
ATOM 630 N N . LEU A 1 79 ? -20.441 2.925 4.498 1.00 86.50 79 LEU A N 1
ATOM 631 C CA . LEU A 1 79 ? -21.294 1.760 4.766 1.00 86.50 79 LEU A CA 1
ATOM 632 C C . LEU A 1 79 ? -21.339 1.380 6.261 1.00 86.50 79 LEU A C 1
ATOM 634 O O . LEU A 1 79 ? -22.435 1.359 6.823 1.00 86.50 79 LEU A O 1
ATOM 638 N N . PRO A 1 80 ? -20.210 1.157 6.966 1.00 83.25 80 PRO A N 1
ATOM 639 C CA . PRO A 1 80 ? -20.240 0.877 8.402 1.00 83.25 80 PRO A CA 1
ATOM 640 C C . PRO A 1 80 ? -20.804 2.039 9.224 1.00 83.25 80 PRO A C 1
ATOM 642 O O . PRO A 1 80 ? -21.469 1.811 10.235 1.00 83.25 80 PRO A O 1
ATOM 645 N N . MET A 1 81 ? -20.566 3.284 8.798 1.00 83.75 81 MET A N 1
ATOM 646 C CA . MET A 1 81 ? -21.114 4.466 9.465 1.00 83.75 81 MET A CA 1
ATOM 647 C C . MET A 1 81 ? -22.648 4.475 9.403 1.00 83.75 81 MET A C 1
ATOM 649 O O . MET A 1 81 ? -23.296 4.671 10.430 1.00 83.75 81 MET A O 1
ATOM 653 N N . LEU A 1 82 ? -23.223 4.200 8.230 1.00 84.69 82 LEU A N 1
ATOM 654 C CA . LEU A 1 82 ? -24.671 4.132 8.029 1.00 84.69 82 LEU A CA 1
ATOM 655 C C . LEU A 1 82 ? -25.305 2.913 8.708 1.00 84.69 82 LEU A C 1
ATOM 657 O O . LEU A 1 82 ? -26.405 3.026 9.233 1.00 84.69 82 LEU A O 1
ATOM 661 N N . LEU A 1 83 ? -24.634 1.758 8.727 1.00 86.12 83 LEU A N 1
ATOM 662 C CA . LEU A 1 83 ? -25.200 0.534 9.304 1.00 86.12 83 LEU A CA 1
ATOM 663 C C . LEU A 1 83 ? -25.122 0.510 10.834 1.00 86.12 83 LEU A C 1
ATOM 665 O O . LEU A 1 83 ? -26.116 0.221 11.499 1.00 86.12 83 LEU A O 1
ATOM 669 N N . VAL A 1 84 ? -23.952 0.827 11.396 1.00 82.00 84 VAL A N 1
ATOM 670 C CA . VAL A 1 84 ? -23.668 0.637 12.829 1.00 82.00 84 VAL A CA 1
ATOM 671 C C . VAL A 1 84 ? -23.984 1.892 13.643 1.00 82.00 84 VAL A C 1
ATOM 673 O O . VAL A 1 84 ? -24.468 1.790 14.765 1.00 82.00 84 VAL A O 1
ATOM 676 N N . HIS A 1 85 ? -23.755 3.088 13.092 1.00 78.56 85 HIS A N 1
ATOM 677 C CA . HIS A 1 85 ? -23.831 4.344 13.851 1.00 78.56 85 HIS A CA 1
ATOM 678 C C . HIS A 1 85 ? -25.058 5.200 13.486 1.00 78.56 85 HIS A C 1
ATOM 680 O O . HIS A 1 85 ? -25.102 6.379 13.839 1.00 78.56 85 HIS A O 1
ATOM 686 N N . ARG A 1 86 ? -26.086 4.629 12.831 1.00 79.56 86 ARG A N 1
ATOM 687 C CA . ARG A 1 86 ? -27.269 5.370 12.335 1.00 79.56 86 ARG A CA 1
ATOM 688 C C . ARG A 1 86 ? -27.945 6.249 13.387 1.00 79.56 86 ARG A C 1
ATOM 690 O O . ARG A 1 86 ? -28.261 7.401 13.120 1.00 79.56 86 ARG A O 1
ATOM 697 N N . GLN A 1 87 ? -28.129 5.727 14.601 1.00 73.31 87 GLN A N 1
ATOM 698 C CA . GLN A 1 87 ? -28.820 6.449 15.673 1.00 73.31 87 GLN A CA 1
ATOM 699 C C . GLN A 1 87 ? -28.001 7.638 16.193 1.00 73.31 87 GLN A C 1
ATOM 701 O O . GLN A 1 87 ? -28.560 8.676 16.534 1.00 73.31 87 GLN A O 1
ATOM 706 N N . GLN A 1 88 ? -26.673 7.506 16.229 1.00 72.50 88 GL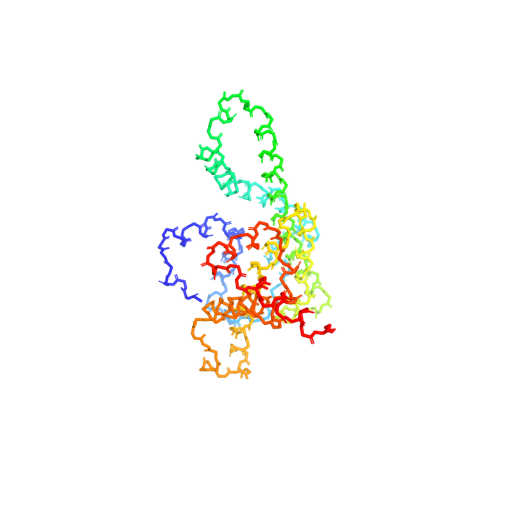N A N 1
ATOM 707 C CA . GLN A 1 88 ? -25.767 8.596 16.590 1.00 72.50 88 GLN A CA 1
ATOM 708 C C . GLN A 1 88 ? -25.646 9.630 15.467 1.00 72.50 88 GLN A C 1
ATOM 710 O O . GLN A 1 88 ? -25.581 10.824 15.753 1.00 72.50 88 GLN A O 1
ATOM 715 N N . LEU A 1 89 ? -25.686 9.191 14.206 1.00 79.06 89 LEU A N 1
ATOM 716 C CA . LEU A 1 89 ? -25.656 10.071 13.038 1.00 79.06 89 LEU A CA 1
ATOM 717 C C . LEU A 1 89 ? -26.892 10.982 12.976 1.00 79.06 89 LEU A C 1
ATOM 719 O O . LEU A 1 89 ? -26.758 12.161 12.665 1.00 79.06 89 LEU A O 1
ATOM 723 N N . LEU A 1 90 ? -28.070 10.456 13.336 1.00 78.88 90 LEU A N 1
ATOM 724 C CA . LEU A 1 90 ? -29.321 11.221 13.402 1.00 78.88 90 LEU A CA 1
ATOM 725 C C . LEU A 1 90 ? -29.331 12.258 14.535 1.00 78.88 90 LEU A C 1
ATOM 727 O O . LEU A 1 90 ? -29.936 13.314 14.387 1.00 78.88 90 LEU A O 1
ATOM 731 N N . LYS A 1 91 ? -28.650 11.982 15.655 1.00 82.56 91 LYS A N 1
ATOM 732 C CA . LYS A 1 91 ? -28.579 12.906 16.799 1.00 82.56 91 LYS A CA 1
ATOM 733 C C . LYS A 1 91 ? -27.503 13.982 16.631 1.00 82.56 91 LYS A C 1
ATOM 735 O O . LYS A 1 91 ? -27.730 15.125 17.012 1.00 82.56 91 LYS A O 1
ATOM 740 N N . GLN A 1 92 ? -26.325 13.633 16.102 1.00 80.25 92 GLN A N 1
ATOM 741 C CA . GLN A 1 92 ? -25.191 14.557 15.948 1.00 80.25 92 GLN A CA 1
ATOM 742 C C . GLN A 1 92 ? -24.383 14.273 14.663 1.00 80.25 92 GLN A C 1
ATOM 744 O O . GLN A 1 92 ? -23.325 13.638 14.712 1.00 80.25 92 GLN A O 1
ATOM 749 N N . PRO A 1 93 ? -24.821 14.781 13.496 1.00 81.62 93 PRO A N 1
ATOM 750 C CA . PRO A 1 93 ? -24.218 14.428 12.209 1.00 81.62 93 PRO A CA 1
ATOM 751 C C . PRO A 1 93 ? -22.834 15.057 11.981 1.00 81.62 93 PRO A C 1
ATOM 753 O O . PRO A 1 93 ? -21.915 14.393 11.501 1.00 81.62 93 PRO A O 1
ATOM 756 N N . ARG A 1 94 ? -22.652 16.333 12.347 1.00 84.69 94 ARG A N 1
ATOM 757 C CA . ARG A 1 94 ? -21.437 17.115 12.041 1.00 84.69 94 ARG A CA 1
ATOM 758 C C . ARG A 1 94 ? -20.139 16.538 12.636 1.00 84.69 94 ARG A C 1
ATOM 760 O O . ARG A 1 94 ? -19.187 16.352 11.877 1.00 84.69 94 ARG A O 1
ATOM 767 N N . PRO A 1 95 ? -20.046 16.220 13.945 1.00 84.69 95 PRO A N 1
ATOM 768 C CA . PRO A 1 95 ? -18.787 15.739 14.521 1.00 84.69 95 PRO A CA 1
ATOM 769 C C . PRO A 1 95 ? -18.385 14.354 13.992 1.00 84.69 95 PRO A C 1
ATOM 771 O O . PRO A 1 95 ? -17.200 14.088 13.776 1.00 84.69 95 PRO A O 1
ATOM 774 N N . ILE A 1 96 ? -19.363 13.480 13.736 1.00 84.38 96 ILE A N 1
ATOM 775 C CA . ILE A 1 96 ? -19.132 12.133 13.202 1.00 84.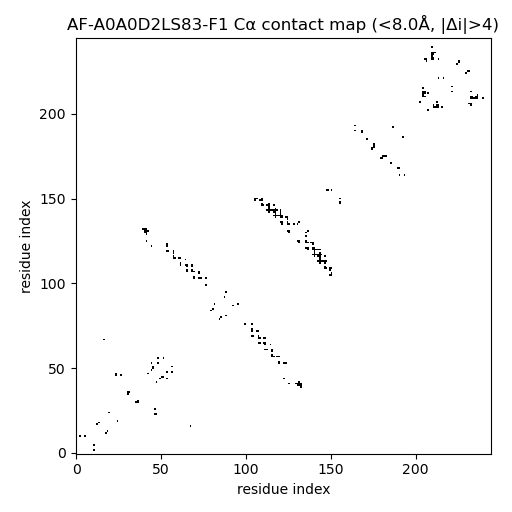38 96 ILE A CA 1
ATOM 776 C C . ILE A 1 96 ? -18.658 12.220 11.752 1.00 84.38 96 ILE A C 1
ATOM 778 O O . ILE A 1 96 ? -17.661 11.588 11.399 1.00 84.38 96 ILE A O 1
ATOM 782 N N . LEU A 1 97 ? -19.318 13.051 10.940 1.00 85.62 97 LEU A N 1
ATOM 783 C CA . LEU A 1 97 ? -18.956 13.239 9.541 1.00 85.62 97 LEU A CA 1
ATOM 784 C C . LEU A 1 97 ? -17.558 13.844 9.397 1.00 85.62 97 LEU A C 1
ATOM 786 O O . LEU A 1 97 ? -16.772 13.343 8.602 1.00 85.62 97 LEU A O 1
ATOM 790 N N . ASN A 1 98 ? -17.195 14.836 10.215 1.00 87.88 98 ASN A N 1
ATOM 791 C CA . ASN A 1 98 ? -15.851 15.421 10.192 1.00 87.88 98 ASN A CA 1
ATOM 792 C C . ASN A 1 98 ? -14.775 14.389 10.557 1.00 87.88 98 ASN A C 1
ATOM 794 O O . ASN A 1 98 ? -13.733 14.300 9.906 1.00 87.88 98 ASN A O 1
ATOM 798 N N . LYS A 1 99 ? -15.037 13.553 11.569 1.00 86.31 99 LYS A N 1
ATOM 799 C CA . LYS A 1 99 ? -14.123 12.477 11.975 1.00 86.31 99 LYS A CA 1
ATOM 800 C C . LYS A 1 99 ? -13.982 11.405 10.891 1.00 86.31 99 LYS A C 1
ATOM 802 O O . LYS A 1 99 ? -12.876 10.896 10.680 1.00 86.31 99 LYS A O 1
ATOM 807 N N . ALA A 1 100 ? -15.082 11.068 10.218 1.00 85.94 100 ALA A N 1
ATOM 808 C CA . ALA A 1 100 ? -15.101 10.133 9.100 1.00 85.94 100 ALA A CA 1
ATOM 809 C C . ALA A 1 100 ? -14.358 10.709 7.889 1.00 85.94 100 ALA A C 1
ATOM 811 O O . ALA A 1 100 ? -13.453 10.054 7.383 1.00 85.94 100 ALA A O 1
ATOM 812 N N . ALA A 1 101 ? -14.650 11.950 7.495 1.00 89.25 101 ALA A N 1
ATOM 813 C CA . ALA A 1 101 ? -13.999 12.653 6.394 1.00 89.25 101 ALA A CA 1
ATOM 814 C C . ALA A 1 101 ? -12.485 12.764 6.608 1.00 89.25 101 ALA A C 1
ATOM 816 O O . ALA A 1 101 ? -11.714 12.388 5.729 1.00 89.25 101 ALA A O 1
ATOM 817 N N . TYR A 1 102 ? -12.044 13.166 7.806 1.00 91.12 102 TYR A N 1
ATOM 818 C CA . TYR A 1 102 ? -10.621 13.184 8.153 1.00 91.12 102 TYR A CA 1
ATOM 819 C C . TYR A 1 102 ? -9.995 11.783 8.083 1.00 91.12 102 TYR A C 1
ATOM 821 O O . TYR A 1 102 ? -8.866 11.619 7.623 1.00 91.12 102 TYR A O 1
ATOM 829 N N . GLY A 1 103 ? -10.728 10.752 8.517 1.00 88.12 103 GLY A N 1
ATOM 830 C CA . GLY A 1 103 ? -10.307 9.358 8.384 1.00 88.12 103 GLY A CA 1
ATOM 831 C C . GLY A 1 103 ? -10.120 8.934 6.928 1.00 88.12 103 GLY A C 1
ATOM 832 O O . GLY A 1 103 ? -9.070 8.400 6.587 1.00 88.12 103 GLY A O 1
ATOM 833 N N . VAL A 1 104 ? -11.108 9.208 6.077 1.00 91.06 104 VAL A N 1
ATOM 834 C CA . VAL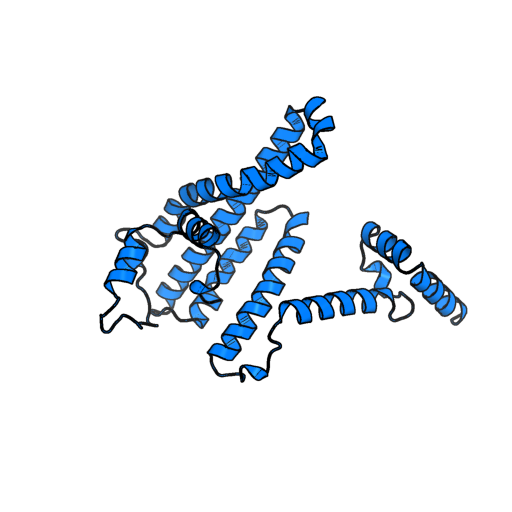 A 1 104 ? -11.095 8.870 4.648 1.00 91.06 104 VAL A CA 1
ATOM 835 C C . VAL A 1 104 ? -9.980 9.616 3.921 1.00 91.06 104 VAL A C 1
ATOM 837 O O . VAL A 1 104 ? -9.214 8.987 3.192 1.00 91.06 104 VAL A O 1
ATOM 840 N N . ALA A 1 105 ? -9.840 10.923 4.152 1.00 93.06 105 ALA A N 1
ATOM 841 C CA . ALA A 1 105 ? -8.800 11.743 3.539 1.00 93.06 105 ALA A CA 1
ATOM 842 C C . ALA A 1 105 ? -7.399 11.242 3.919 1.00 93.06 105 ALA A C 1
ATOM 844 O O . ALA A 1 105 ? -6.562 10.988 3.055 1.00 93.06 105 ALA A O 1
ATOM 845 N N . ARG A 1 106 ? -7.165 10.993 5.213 1.00 93.50 106 ARG A N 1
ATOM 846 C CA . ARG A 1 106 ? -5.891 10.461 5.715 1.00 93.50 106 ARG A CA 1
ATOM 847 C C . ARG A 1 106 ? -5.557 9.090 5.128 1.00 93.50 106 ARG A C 1
ATOM 849 O O . ARG A 1 106 ? -4.418 8.864 4.729 1.00 93.50 106 ARG A O 1
ATOM 856 N N . SER A 1 107 ? -6.528 8.182 5.064 1.00 91.88 107 SER A N 1
ATOM 857 C CA . SER A 1 107 ? -6.311 6.838 4.520 1.00 91.88 107 SER A CA 1
ATOM 858 C C . SER A 1 107 ? -6.107 6.840 3.005 1.00 91.88 107 SER A C 1
ATOM 860 O O . SER A 1 107 ? -5.275 6.085 2.505 1.00 91.88 107 SER A O 1
ATOM 862 N N . SER A 1 108 ? -6.806 7.718 2.282 1.00 93.50 108 SER A N 1
ATOM 863 C CA . SER A 1 108 ? -6.617 7.903 0.837 1.00 93.50 108 SER A CA 1
ATOM 864 C C . SER A 1 108 ? -5.232 8.481 0.539 1.00 93.50 108 SER A C 1
ATOM 866 O O . SER A 1 108 ? -4.553 8.025 -0.381 1.00 93.50 108 SER A O 1
ATOM 868 N N . LEU A 1 109 ? -4.764 9.418 1.372 1.00 93.88 109 LEU A N 1
ATOM 869 C CA . LEU A 1 109 ? -3.412 9.967 1.292 1.00 93.88 109 LEU A CA 1
ATOM 870 C C . LEU A 1 109 ? -2.354 8.893 1.569 1.00 93.88 109 LEU A C 1
ATOM 872 O O . LEU A 1 109 ? -1.413 8.764 0.792 1.00 93.88 109 LEU A O 1
ATOM 876 N N . PHE A 1 110 ? -2.530 8.086 2.621 1.00 93.62 110 PHE A N 1
ATOM 877 C CA . PHE A 1 110 ? -1.656 6.945 2.918 1.00 93.62 110 PHE A CA 1
ATOM 878 C C . PHE A 1 110 ? -1.521 6.002 1.714 1.00 93.62 110 PHE A C 1
ATOM 880 O O . PHE A 1 110 ? -0.400 5.696 1.309 1.00 93.62 110 PHE A O 1
ATOM 887 N N . LEU A 1 111 ? -2.642 5.567 1.127 1.00 91.19 111 LEU A N 1
ATOM 888 C CA . LEU A 1 111 ? -2.619 4.638 -0.003 1.00 91.19 111 LEU A CA 1
ATOM 889 C C . LEU A 1 111 ? -1.900 5.245 -1.213 1.00 91.19 111 LEU A C 1
ATOM 891 O O . LEU A 1 111 ? -1.078 4.586 -1.846 1.00 91.19 111 LEU A O 1
ATOM 895 N N . SER A 1 112 ? -2.174 6.516 -1.500 1.00 93.06 112 SER A N 1
ATOM 896 C CA . SER A 1 112 ? -1.577 7.226 -2.634 1.00 93.06 112 SER A CA 1
ATOM 897 C C . SER A 1 112 ? -0.070 7.393 -2.466 1.00 93.06 112 SER A C 1
ATOM 899 O O . SER A 1 112 ? 0.687 7.104 -3.388 1.00 93.06 112 SER A O 1
ATOM 901 N N . LEU A 1 113 ? 0.376 7.784 -1.268 1.00 94.06 113 LEU A N 1
ATOM 902 C CA . LEU A 1 113 ? 1.796 7.900 -0.942 1.00 94.06 113 LEU A CA 1
ATOM 903 C C . LEU A 1 113 ? 2.504 6.547 -0.985 1.00 94.06 113 LEU A C 1
ATOM 905 O O . LEU A 1 113 ? 3.619 6.480 -1.486 1.00 94.06 113 LEU A O 1
ATOM 909 N N . CYS A 1 114 ? 1.859 5.475 -0.517 1.00 92.62 114 CYS A N 1
ATOM 910 C CA . CYS A 1 114 ? 2.402 4.118 -0.593 1.00 92.62 114 CYS A CA 1
ATOM 911 C C . CYS A 1 114 ? 2.707 3.729 -2.047 1.00 92.62 114 CYS A C 1
ATOM 913 O O . CYS A 1 114 ? 3.812 3.285 -2.354 1.00 92.62 114 CYS A O 1
ATOM 915 N N . ILE A 1 115 ? 1.761 3.984 -2.957 1.00 90.44 115 ILE A N 1
ATOM 916 C CA . ILE A 1 115 ? 1.906 3.707 -4.391 1.00 90.44 115 ILE A CA 1
ATOM 917 C C . ILE A 1 115 ? 3.004 4.580 -5.016 1.00 90.44 115 ILE A C 1
ATOM 919 O O . ILE A 1 115 ? 3.902 4.055 -5.676 1.00 90.44 115 ILE A O 1
ATOM 923 N N . CYS A 1 116 ? 2.961 5.899 -4.797 1.00 91.38 116 CYS A N 1
ATOM 924 C CA . CYS A 1 116 ? 3.951 6.829 -5.345 1.00 91.38 116 CYS A CA 1
ATOM 925 C C . CYS A 1 116 ? 5.369 6.508 -4.857 1.00 91.38 116 CYS A C 1
ATOM 927 O O . CYS A 1 116 ? 6.303 6.500 -5.655 1.00 91.38 116 CYS A O 1
ATOM 929 N N . ALA A 1 117 ? 5.536 6.204 -3.569 1.00 92.31 117 ALA A N 1
ATOM 930 C CA . ALA A 1 117 ? 6.828 5.863 -2.988 1.00 92.31 117 ALA A CA 1
ATOM 931 C C . ALA A 1 117 ? 7.327 4.482 -3.437 1.00 92.31 117 ALA A C 1
ATOM 933 O O . ALA A 1 117 ? 8.520 4.331 -3.682 1.00 92.31 117 ALA A O 1
ATOM 934 N N . ALA A 1 118 ? 6.446 3.493 -3.618 1.00 90.38 118 ALA A N 1
ATOM 935 C CA . ALA A 1 118 ? 6.833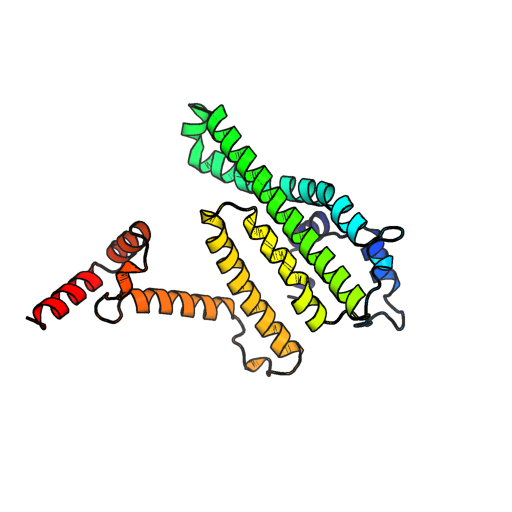 2.188 -4.154 1.00 90.38 118 ALA A CA 1
ATOM 936 C C . ALA A 1 118 ? 7.331 2.293 -5.606 1.00 90.38 118 ALA A C 1
ATOM 938 O O . ALA A 1 118 ? 8.419 1.810 -5.918 1.00 90.38 118 ALA A O 1
ATOM 939 N N . PHE A 1 119 ? 6.584 2.970 -6.489 1.00 87.81 119 PHE A N 1
ATOM 940 C CA . PHE A 1 119 ? 7.015 3.166 -7.879 1.00 87.81 119 PHE A CA 1
ATOM 941 C C . PHE A 1 119 ? 8.221 4.102 -7.993 1.00 87.81 119 PHE A C 1
ATOM 943 O O . PHE A 1 119 ? 9.123 3.832 -8.784 1.00 87.81 119 PHE A O 1
ATOM 950 N N . GLY A 1 120 ? 8.273 5.164 -7.186 1.00 89.69 120 GLY A N 1
ATOM 951 C CA . GLY A 1 120 ? 9.433 6.049 -7.099 1.00 89.69 120 GLY A CA 1
ATOM 952 C C . GLY A 1 120 ? 10.688 5.303 -6.643 1.00 89.69 120 GLY A C 1
ATOM 953 O O . GLY A 1 120 ? 11.746 5.468 -7.248 1.00 89.69 120 GLY A O 1
ATOM 954 N N . GLY A 1 121 ? 10.550 4.419 -5.650 1.00 90.12 121 GLY A N 1
ATOM 955 C CA . GLY A 1 121 ? 11.597 3.505 -5.199 1.00 90.12 121 GLY A CA 1
ATOM 956 C C . GLY A 1 121 ? 12.081 2.595 -6.323 1.00 90.12 121 GLY A C 1
ATOM 957 O O . GLY A 1 121 ? 13.268 2.603 -6.635 1.00 90.12 121 GLY A O 1
ATOM 958 N N . ALA A 1 122 ? 11.171 1.902 -7.014 1.00 88.69 122 ALA A N 1
ATOM 959 C CA . ALA A 1 122 ? 11.518 1.053 -8.158 1.00 88.69 122 ALA A CA 1
ATOM 960 C C . ALA A 1 122 ? 12.282 1.818 -9.258 1.00 88.69 122 ALA A C 1
ATOM 962 O O . ALA A 1 122 ? 13.288 1.329 -9.774 1.00 88.69 122 ALA A O 1
ATOM 963 N N . CYS A 1 123 ? 11.857 3.047 -9.577 1.00 87.94 123 CYS A N 1
ATOM 964 C CA . CYS A 1 123 ? 12.546 3.904 -10.544 1.00 87.94 123 CYS A CA 1
A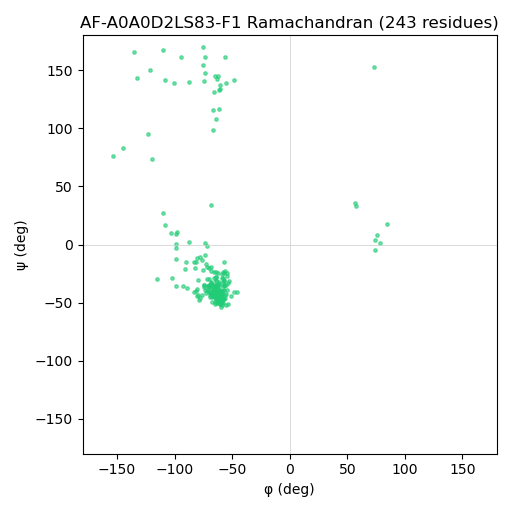TOM 965 C C . CYS A 1 123 ? 13.949 4.313 -10.066 1.00 87.94 123 CYS A C 1
ATOM 967 O O . CYS A 1 123 ? 14.881 4.369 -10.868 1.00 87.94 123 CYS A O 1
ATOM 969 N N . ALA A 1 124 ? 14.110 4.608 -8.772 1.00 88.38 124 ALA A N 1
ATOM 970 C CA . ALA A 1 124 ? 15.410 4.915 -8.183 1.00 88.38 124 ALA A CA 1
ATOM 971 C C . ALA A 1 124 ? 16.342 3.694 -8.212 1.00 88.38 124 ALA A C 1
ATOM 973 O O . ALA A 1 124 ? 17.492 3.826 -8.622 1.00 88.38 124 ALA A O 1
ATOM 974 N N . GLY A 1 125 ? 15.834 2.506 -7.869 1.00 88.50 125 GLY A N 1
ATOM 975 C CA . GLY A 1 125 ? 16.578 1.247 -7.947 1.00 88.50 125 GLY A CA 1
ATOM 976 C C . GLY A 1 125 ? 17.077 0.955 -9.362 1.00 88.50 125 GLY A C 1
ATOM 977 O O . GLY A 1 125 ? 18.264 0.691 -9.550 1.00 88.50 125 GLY A O 1
ATOM 978 N N . HIS A 1 126 ? 16.206 1.108 -10.365 1.00 86.50 126 HIS A N 1
ATOM 979 C CA . HIS A 1 126 ? 16.590 0.971 -11.772 1.00 86.50 126 HIS A CA 1
ATOM 980 C C . HIS A 1 126 ? 17.657 1.996 -12.187 1.00 86.50 126 HIS A C 1
ATOM 982 O O . HIS A 1 126 ? 18.625 1.641 -12.851 1.00 86.50 126 HIS A O 1
ATOM 988 N N . ARG A 1 127 ? 17.527 3.262 -11.766 1.00 85.19 127 ARG A N 1
ATOM 989 C CA . ARG A 1 127 ? 18.508 4.312 -12.089 1.00 85.19 127 ARG A CA 1
ATOM 990 C C . ARG A 1 127 ? 19.886 4.045 -11.479 1.00 85.19 127 ARG A C 1
ATOM 992 O O . ARG A 1 127 ? 20.882 4.400 -12.098 1.00 85.19 127 ARG A O 1
ATOM 999 N N . ILE A 1 128 ? 19.939 3.473 -10.276 1.00 86.69 128 ILE A N 1
ATOM 1000 C CA . ILE A 1 128 ? 21.197 3.194 -9.569 1.00 86.69 128 ILE A CA 1
ATOM 1001 C C . ILE A 1 128 ? 21.897 1.967 -10.164 1.00 86.69 128 ILE A C 1
ATOM 1003 O O . ILE A 1 128 ? 23.108 1.996 -10.350 1.00 86.69 128 ILE A O 1
ATOM 1007 N N . LEU A 1 129 ? 21.150 0.899 -10.461 1.00 85.62 129 LEU A N 1
ATOM 1008 C CA . LEU A 1 129 ? 21.727 -0.389 -10.867 1.00 85.62 129 LEU A CA 1
ATOM 1009 C C . LEU A 1 129 ? 21.730 -0.624 -12.383 1.00 85.62 129 LEU A C 1
ATOM 1011 O O . LEU A 1 129 ? 22.377 -1.554 -12.847 1.00 85.62 129 LEU A O 1
ATOM 1015 N N . GLY A 1 130 ? 21.012 0.185 -13.163 1.00 80.50 130 GLY A N 1
ATOM 1016 C CA . GLY A 1 130 ? 20.940 0.072 -14.623 1.00 80.50 130 GLY A CA 1
ATOM 1017 C C . GLY A 1 130 ? 20.093 -1.097 -15.134 1.00 80.50 130 GLY A C 1
ATOM 1018 O O . GLY A 1 130 ? 19.869 -1.196 -16.336 1.00 80.50 130 GLY A O 1
ATOM 1019 N N . TYR A 1 131 ? 19.575 -1.954 -14.247 1.00 80.88 131 TYR A N 1
ATOM 1020 C CA . TYR A 1 131 ? 18.647 -3.028 -14.589 1.00 80.88 131 TYR A CA 1
ATOM 1021 C C . TYR A 1 131 ? 17.468 -3.109 -13.606 1.00 80.88 131 TYR A C 1
ATOM 1023 O O . TYR A 1 131 ? 17.493 -2.499 -12.537 1.00 80.88 131 TYR A O 1
ATOM 1031 N N . THR A 1 132 ? 16.411 -3.841 -13.968 1.00 78.75 132 THR A N 1
ATOM 1032 C CA . THR A 1 132 ? 15.223 -4.038 -13.118 1.00 78.75 132 THR A CA 1
ATOM 1033 C C . THR A 1 132 ? 15.020 -5.529 -12.907 1.00 78.75 132 THR A C 1
ATOM 1035 O O . THR A 1 132 ? 14.427 -6.190 -13.746 1.00 78.75 132 THR A O 1
ATOM 1038 N N . GLY A 1 133 ? 15.545 -6.058 -11.803 1.00 79.50 133 GLY A N 1
ATOM 1039 C CA . GLY A 1 133 ? 15.352 -7.454 -11.401 1.00 79.50 133 GLY A CA 1
ATOM 1040 C C . GLY A 1 133 ? 14.460 -7.587 -10.160 1.00 79.50 133 GLY A C 1
ATOM 1041 O O . GLY A 1 133 ? 14.241 -6.595 -9.455 1.00 79.50 133 GLY A O 1
ATOM 1042 N N . PRO A 1 134 ? 13.993 -8.805 -9.827 1.00 79.75 134 PRO A N 1
ATOM 1043 C CA . PRO A 1 134 ? 13.206 -9.054 -8.617 1.00 79.75 134 PRO A CA 1
ATOM 1044 C C . PRO A 1 134 ? 13.903 -8.580 -7.331 1.00 79.75 134 PRO A C 1
ATOM 1046 O O . PRO A 1 134 ? 13.268 -7.993 -6.456 1.00 79.75 134 PRO A O 1
ATOM 1049 N N . SER A 1 135 ? 15.224 -8.765 -7.243 1.00 82.44 135 SER A N 1
ATOM 1050 C CA . SER A 1 135 ? 16.056 -8.308 -6.121 1.00 82.44 135 SER A CA 1
ATOM 1051 C C . SER A 1 135 ? 16.100 -6.782 -6.005 1.00 82.44 135 SER A C 1
ATOM 1053 O O . SER A 1 135 ? 15.944 -6.238 -4.914 1.00 82.44 135 SER A O 1
ATOM 1055 N N . VAL A 1 136 ? 16.251 -6.080 -7.131 1.00 85.94 136 VAL A N 1
ATOM 1056 C CA . VAL A 1 136 ? 16.259 -4.610 -7.189 1.00 85.94 136 VAL A CA 1
ATOM 1057 C C . VAL A 1 136 ? 14.918 -4.046 -6.749 1.00 85.94 136 VAL A C 1
ATOM 1059 O O . VAL A 1 136 ? 14.874 -3.095 -5.969 1.00 85.94 136 VAL A O 1
ATOM 1062 N N . LEU A 1 137 ? 13.817 -4.645 -7.208 1.00 85.75 137 LEU A N 1
ATOM 1063 C CA . LEU A 1 137 ? 12.478 -4.262 -6.775 1.00 85.75 137 LEU A CA 1
ATOM 1064 C C . LEU A 1 137 ? 12.325 -4.471 -5.265 1.00 85.75 137 LEU A C 1
ATOM 1066 O O . LEU A 1 137 ? 11.983 -3.521 -4.567 1.00 85.75 137 LEU A O 1
ATOM 1070 N N . ALA A 1 138 ? 12.691 -5.642 -4.739 1.00 85.50 138 ALA A N 1
ATOM 1071 C CA . ALA A 1 138 ? 12.624 -5.918 -3.304 1.00 85.50 138 ALA A CA 1
ATOM 1072 C C . ALA A 1 138 ? 13.423 -4.903 -2.459 1.00 85.50 138 ALA A C 1
ATOM 1074 O O . ALA A 1 138 ? 12.918 -4.400 -1.453 1.00 85.50 138 ALA A O 1
ATOM 1075 N N . LEU A 1 139 ? 14.636 -4.543 -2.894 1.00 88.06 139 LEU A N 1
ATOM 1076 C CA . LEU A 1 139 ? 15.517 -3.601 -2.191 1.00 88.06 139 LEU A CA 1
ATOM 1077 C C . LEU A 1 139 ? 15.121 -2.127 -2.340 1.00 88.06 139 LEU A C 1
ATOM 1079 O O . LEU A 1 139 ? 15.629 -1.288 -1.597 1.00 88.06 139 LEU A O 1
ATOM 1083 N N . SER A 1 140 ? 14.222 -1.788 -3.263 1.00 90.44 140 SER A N 1
ATOM 1084 C CA . SER A 1 140 ? 13.871 -0.394 -3.557 1.00 90.44 140 SER A CA 1
ATOM 1085 C C . SER A 1 140 ? 12.423 -0.034 -3.223 1.00 90.44 140 SER A C 1
ATOM 1087 O O . SER A 1 140 ? 12.146 1.098 -2.827 1.00 90.44 140 SER A O 1
ATOM 1089 N N . THR A 1 141 ? 11.484 -0.982 -3.293 1.00 90.69 141 THR A N 1
ATOM 1090 C CA . THR A 1 141 ? 10.057 -0.707 -3.061 1.00 90.69 141 THR A CA 1
ATOM 1091 C C . THR A 1 141 ? 9.671 -0.632 -1.585 1.00 90.69 141 THR A C 1
ATOM 1093 O O . THR A 1 141 ? 8.571 -0.177 -1.271 1.00 90.69 141 THR A O 1
ATOM 1096 N N . TRP A 1 142 ? 10.550 -1.040 -0.661 1.00 90.75 142 TRP A N 1
ATOM 1097 C CA . TRP A 1 142 ? 10.278 -1.003 0.786 1.00 90.75 142 TRP A CA 1
ATOM 1098 C C . TRP A 1 142 ? 9.960 0.411 1.297 1.00 90.75 142 TRP A C 1
ATOM 1100 O O . TRP A 1 142 ? 9.210 0.559 2.263 1.00 90.75 142 TRP A O 1
ATOM 1110 N N . VAL A 1 143 ? 10.448 1.448 0.606 1.00 90.94 143 VAL A N 1
ATOM 1111 C CA . VAL A 1 143 ? 10.151 2.862 0.886 1.00 90.94 143 VAL A CA 1
ATOM 1112 C C . VAL A 1 143 ? 8.642 3.139 0.838 1.00 90.94 143 VAL A C 1
ATOM 1114 O O . VAL A 1 143 ? 8.142 3.952 1.614 1.00 90.94 143 VAL A O 1
ATOM 1117 N N . GLY A 1 144 ? 7.884 2.403 0.015 1.00 91.06 144 GLY A N 1
ATOM 1118 C CA . GLY A 1 144 ? 6.418 2.448 0.010 1.00 91.06 144 GLY A CA 1
ATOM 1119 C C . GLY A 1 144 ? 5.799 2.116 1.371 1.00 91.06 144 GLY A C 1
ATOM 1120 O O . GLY A 1 144 ? 4.824 2.744 1.783 1.00 91.06 144 GLY A O 1
ATOM 1121 N N . GLY A 1 145 ? 6.415 1.205 2.130 1.00 91.31 145 GLY A N 1
ATOM 1122 C CA . GLY A 1 145 ? 5.981 0.836 3.477 1.00 91.31 145 GLY A CA 1
ATOM 1123 C C . GLY A 1 145 ? 6.072 1.983 4.489 1.00 91.31 145 GLY A C 1
ATOM 1124 O O . GLY A 1 145 ? 5.260 2.044 5.413 1.00 91.31 145 GLY A O 1
ATOM 1125 N N . LEU A 1 146 ? 6.983 2.946 4.292 1.00 92.25 146 LEU A N 1
ATOM 1126 C CA . LEU A 1 146 ? 7.110 4.118 5.169 1.00 92.25 146 LEU A CA 1
ATOM 1127 C C . LEU A 1 146 ? 5.879 5.029 5.111 1.00 92.25 146 LEU A C 1
ATOM 1129 O O . LEU A 1 146 ? 5.576 5.712 6.092 1.00 92.25 146 LEU A O 1
ATOM 1133 N N . ALA A 1 147 ? 5.106 4.983 4.020 1.00 93.81 147 ALA A N 1
ATOM 1134 C CA . ALA A 1 147 ? 3.842 5.708 3.924 1.00 93.81 147 ALA A CA 1
ATOM 1135 C C . ALA A 1 147 ? 2.863 5.316 5.046 1.00 93.81 147 ALA A C 1
ATOM 1137 O O . ALA A 1 147 ? 2.031 6.131 5.447 1.00 93.81 147 ALA A O 1
ATOM 1138 N N . LEU A 1 148 ? 2.992 4.114 5.626 1.00 93.38 148 LEU A N 1
ATOM 1139 C CA . LEU A 1 148 ? 2.173 3.648 6.750 1.00 93.38 148 LEU A CA 1
ATOM 1140 C C . LEU A 1 148 ? 2.267 4.566 7.981 1.00 93.38 148 LEU A C 1
ATOM 1142 O O . LEU A 1 148 ? 1.333 4.628 8.784 1.00 93.38 148 LEU A O 1
ATOM 1146 N N . LEU A 1 149 ? 3.351 5.336 8.118 1.00 92.62 149 LEU A N 1
ATOM 1147 C CA . LEU A 1 149 ? 3.501 6.340 9.171 1.00 92.62 149 LEU A CA 1
ATOM 1148 C C . LEU A 1 149 ? 2.479 7.480 9.054 1.00 92.62 149 LEU A C 1
ATOM 1150 O O . LEU A 1 149 ? 2.134 8.093 10.064 1.00 92.62 149 LEU A O 1
ATOM 1154 N N . VAL A 1 150 ? 1.926 7.728 7.867 1.00 93.38 150 VAL A N 1
ATOM 1155 C CA . VAL A 1 150 ? 0.844 8.703 7.681 1.00 93.38 150 VAL A CA 1
ATOM 1156 C C . VAL A 1 150 ? -0.451 8.201 8.309 1.00 93.38 150 VAL A C 1
ATOM 1158 O O . VAL A 1 150 ? -1.228 8.999 8.822 1.00 93.38 150 VAL A O 1
ATOM 1161 N N . GLU A 1 151 ? -0.686 6.893 8.385 1.00 93.12 151 GLU A N 1
ATOM 1162 C CA . GLU A 1 151 ? -1.912 6.328 8.956 1.00 93.12 151 GLU A CA 1
ATOM 1163 C C . GLU A 1 151 ? -1.950 6.435 10.498 1.00 93.12 151 GLU A C 1
ATOM 1165 O O . GLU A 1 151 ? -0.936 6.685 11.160 1.00 93.12 151 GLU A O 1
ATOM 1170 N N . LYS A 1 152 ? -3.135 6.308 11.107 1.00 89.12 152 LYS A N 1
ATOM 1171 C CA . LYS A 1 152 ? -3.330 6.351 12.567 1.00 89.12 152 LYS A CA 1
ATOM 1172 C C . LYS A 1 152 ? -2.567 5.223 13.264 1.00 89.12 152 LYS A C 1
ATOM 1174 O O . LYS A 1 152 ? -2.714 4.064 12.889 1.00 89.12 152 LYS A O 1
ATOM 1179 N N . LYS A 1 153 ? -1.836 5.542 14.345 1.00 88.62 153 LYS A N 1
ATOM 1180 C CA . LYS A 1 153 ? -0.997 4.592 15.113 1.00 88.62 153 LYS A CA 1
ATOM 1181 C C . LYS A 1 153 ? -1.723 3.291 15.480 1.00 88.62 153 LYS A C 1
ATOM 1183 O O . LYS A 1 153 ? -1.134 2.227 15.350 1.00 88.62 153 LYS A O 1
ATOM 1188 N N . SER A 1 154 ? -2.995 3.370 15.881 1.00 85.75 154 SER A N 1
ATOM 1189 C CA . SER A 1 154 ? -3.802 2.195 16.242 1.00 85.75 154 SER A CA 1
ATOM 1190 C C . SER A 1 154 ? -3.991 1.209 15.087 1.00 85.75 154 SER A C 1
ATOM 1192 O O . SER A 1 154 ? -4.019 0.011 15.323 1.00 85.75 154 SER A O 1
ATOM 1194 N N . ARG A 1 155 ? -4.090 1.713 13.853 1.00 86.19 155 ARG A N 1
ATOM 1195 C CA . ARG A 1 155 ? -4.371 0.926 12.648 1.00 86.19 155 ARG A CA 1
ATOM 1196 C C . ARG A 1 155 ? -3.099 0.423 11.959 1.00 86.19 155 ARG A C 1
ATOM 1198 O O . ARG A 1 155 ? -3.154 -0.546 11.212 1.00 86.19 155 ARG A O 1
ATOM 1205 N N . ARG A 1 156 ? -1.943 1.053 12.213 1.00 93.00 156 ARG A N 1
ATOM 1206 C CA . ARG A 1 156 ? -0.661 0.675 11.584 1.00 93.00 156 ARG A CA 1
ATOM 1207 C C . ARG A 1 156 ? -0.314 -0.788 11.828 1.00 93.00 156 ARG A C 1
ATOM 1209 O O . ARG A 1 156 ? 0.052 -1.470 10.885 1.00 93.00 156 ARG A O 1
ATOM 1216 N N . MET A 1 157 ? -0.453 -1.261 13.068 1.00 90.12 157 MET A N 1
ATOM 1217 C CA . MET A 1 157 ? -0.105 -2.642 13.414 1.00 90.12 157 MET A CA 1
ATOM 1218 C C . MET A 1 157 ? -1.045 -3.652 12.750 1.00 90.12 157 MET A C 1
ATOM 1220 O O . MET A 1 157 ? -0.589 -4.654 12.215 1.00 90.12 157 MET A O 1
ATOM 1224 N N . GLU A 1 158 ? -2.346 -3.356 12.725 1.00 89.44 158 GLU A N 1
ATOM 1225 C CA . GLU A 1 158 ? -3.348 -4.200 12.062 1.00 89.44 158 GLU A CA 1
ATOM 1226 C C . GLU A 1 158 ? -3.070 -4.315 10.556 1.00 89.44 158 GLU A C 1
ATOM 1228 O O . GLU A 1 158 ? -3.052 -5.414 10.005 1.00 89.44 158 GLU A O 1
ATOM 1233 N N . LEU A 1 159 ? -2.783 -3.187 9.893 1.00 91.88 159 LEU A N 1
ATOM 1234 C CA . LEU A 1 159 ? -2.426 -3.164 8.473 1.00 91.88 159 LEU A CA 1
ATOM 1235 C C . LEU A 1 159 ? -1.094 -3.869 8.200 1.00 91.88 159 LEU A C 1
ATOM 1237 O O . LEU A 1 159 ? -1.005 -4.639 7.247 1.00 91.88 159 LEU A O 1
ATOM 1241 N N . ALA A 1 160 ? -0.073 -3.626 9.025 1.00 92.38 160 ALA A N 1
ATOM 1242 C CA . ALA A 1 160 ? 1.234 -4.258 8.883 1.00 92.38 160 ALA A CA 1
ATOM 1243 C C . ALA A 1 160 ? 1.125 -5.780 8.997 1.00 92.38 160 ALA A C 1
ATOM 1245 O O . ALA A 1 160 ? 1.651 -6.485 8.144 1.00 92.38 160 ALA A O 1
ATOM 1246 N N . LEU A 1 161 ? 0.388 -6.287 9.990 1.00 89.88 161 LEU A N 1
ATOM 1247 C CA . LEU A 1 161 ? 0.202 -7.723 10.185 1.00 89.88 161 LEU A CA 1
ATOM 1248 C C . LEU A 1 161 ? -0.605 -8.361 9.042 1.00 89.88 161 LEU A C 1
ATOM 1250 O O . LEU A 1 161 ? -0.271 -9.457 8.589 1.00 89.88 161 LEU A O 1
ATOM 1254 N N . TYR A 1 162 ? -1.624 -7.660 8.528 1.00 90.19 162 TYR A N 1
ATOM 1255 C CA . TYR A 1 162 ? -2.376 -8.105 7.352 1.00 90.19 162 TYR A CA 1
ATOM 1256 C C . TYR A 1 162 ? -1.489 -8.211 6.103 1.00 90.19 162 TYR A C 1
ATOM 1258 O O . TYR A 1 162 ? -1.528 -9.213 5.392 1.00 90.19 162 TYR A O 1
ATOM 1266 N N . VAL A 1 163 ? -0.675 -7.190 5.825 1.00 91.06 163 VAL A N 1
ATOM 1267 C CA . VAL A 1 163 ? 0.227 -7.201 4.663 1.00 91.06 163 VAL A CA 1
ATOM 1268 C C . VAL A 1 163 ? 1.358 -8.210 4.860 1.00 91.06 163 VAL A C 1
ATOM 1270 O O . VAL A 1 163 ? 1.751 -8.866 3.903 1.00 91.06 163 VAL A O 1
ATOM 1273 N N . PHE A 1 164 ? 1.847 -8.390 6.086 1.00 90.81 164 PHE A N 1
ATOM 1274 C CA . PHE A 1 164 ? 2.898 -9.350 6.414 1.00 90.81 164 PHE A CA 1
ATOM 1275 C C . PHE A 1 164 ? 2.491 -10.793 6.098 1.00 90.81 164 PHE A C 1
ATOM 1277 O O . PHE A 1 164 ? 3.240 -11.495 5.421 1.00 90.81 164 PHE A O 1
ATOM 1284 N N . SER A 1 165 ? 1.288 -11.225 6.493 1.00 89.88 165 SER A N 1
ATOM 1285 C CA . SER A 1 165 ? 0.809 -12.580 6.173 1.00 89.88 165 SER A CA 1
ATOM 1286 C C . SER A 1 165 ? 0.692 -12.806 4.661 1.00 89.88 165 SER A C 1
ATOM 1288 O O . SER A 1 165 ? 1.117 -13.842 4.149 1.00 89.88 165 SER A O 1
ATOM 1290 N N . ARG A 1 166 ? 0.212 -11.800 3.918 1.00 89.38 166 ARG A N 1
ATOM 1291 C CA . ARG A 1 166 ? 0.163 -11.831 2.446 1.00 89.38 166 ARG A CA 1
ATOM 1292 C C . ARG A 1 166 ? 1.543 -11.780 1.794 1.00 89.38 166 ARG A C 1
ATOM 1294 O O . ARG A 1 166 ? 1.738 -12.390 0.742 1.00 89.38 166 ARG A O 1
ATOM 1301 N N . SER A 1 167 ? 2.495 -11.088 2.411 1.00 90.00 167 SER A N 1
ATOM 1302 C CA . SER A 1 167 ? 3.886 -11.039 1.965 1.00 90.00 167 SER A CA 1
ATOM 1303 C C . SER A 1 167 ? 4.541 -12.412 2.086 1.00 90.00 167 SER A C 1
ATOM 1305 O O . SER A 1 167 ? 5.142 -12.868 1.122 1.00 90.00 167 SER A O 1
ATOM 1307 N N . ILE A 1 168 ? 4.339 -13.127 3.203 1.00 90.25 168 ILE A N 1
ATOM 1308 C CA . ILE A 1 168 ? 4.842 -14.501 3.376 1.00 90.25 168 ILE A CA 1
ATOM 1309 C C . ILE A 1 168 ? 4.266 -15.437 2.310 1.00 90.25 168 ILE A C 1
ATOM 1311 O O . ILE A 1 168 ? 5.012 -16.189 1.687 1.00 90.25 168 ILE A O 1
ATOM 1315 N N . GLU A 1 169 ? 2.954 -15.378 2.065 1.00 87.06 169 GLU A N 1
ATOM 1316 C CA . GLU A 1 169 ? 2.308 -16.189 1.025 1.00 87.06 169 GLU A CA 1
ATOM 1317 C C . GLU A 1 169 ? 2.898 -15.903 -0.367 1.00 87.06 169 GLU A C 1
ATOM 1319 O O . GLU A 1 169 ? 3.174 -16.826 -1.134 1.00 87.06 169 GLU A O 1
ATOM 1324 N N . SER A 1 170 ? 3.112 -14.624 -0.686 1.00 86.44 170 SER A N 1
ATOM 1325 C CA . SER A 1 170 ? 3.679 -14.200 -1.970 1.00 86.44 170 SER A CA 1
ATOM 1326 C C . SER A 1 170 ? 5.145 -14.616 -2.098 1.00 86.44 170 SER A C 1
ATOM 1328 O O . SER A 1 170 ? 5.542 -15.153 -3.126 1.00 86.44 170 SER A O 1
ATOM 1330 N N . PHE A 1 171 ? 5.931 -14.448 -1.035 1.00 87.31 171 PHE A N 1
ATOM 1331 C CA . PHE A 1 171 ? 7.339 -14.823 -0.995 1.00 87.31 171 PHE A CA 1
ATOM 1332 C C . PHE A 1 171 ? 7.529 -16.334 -1.151 1.00 87.31 171 PHE A C 1
ATOM 1334 O O . PHE A 1 171 ? 8.359 -16.759 -1.947 1.00 87.31 171 PHE A O 1
ATOM 1341 N N . ALA A 1 172 ? 6.715 -17.153 -0.476 1.00 85.75 172 ALA A N 1
ATOM 1342 C CA . ALA A 1 172 ? 6.753 -18.607 -0.633 1.00 85.75 172 ALA A CA 1
ATOM 1343 C C . ALA A 1 172 ? 6.525 -19.035 -2.094 1.00 85.75 172 ALA A C 1
ATOM 1345 O O . ALA A 1 172 ? 7.206 -19.932 -2.588 1.00 85.75 172 ALA A O 1
ATOM 1346 N N . ARG A 1 173 ? 5.616 -18.359 -2.812 1.00 82.81 173 ARG A N 1
ATOM 1347 C CA . ARG A 1 173 ? 5.401 -18.601 -4.248 1.00 82.81 173 ARG A CA 1
ATOM 1348 C C . ARG A 1 173 ? 6.609 -18.195 -5.083 1.00 82.81 173 ARG A C 1
ATOM 1350 O O . ARG A 1 173 ? 7.039 -18.989 -5.911 1.00 82.81 173 ARG A O 1
ATOM 1357 N N . CYS A 1 174 ? 7.197 -17.030 -4.818 1.00 83.62 174 CYS A N 1
ATOM 1358 C CA . CYS A 1 174 ? 8.409 -16.594 -5.511 1.00 83.62 174 CYS A CA 1
ATOM 1359 C C . CYS A 1 174 ? 9.576 -17.573 -5.308 1.00 83.62 174 CYS A C 1
ATOM 1361 O O . CYS A 1 174 ? 10.273 -17.885 -6.262 1.00 83.62 174 CYS A O 1
ATOM 1363 N N . VAL A 1 175 ? 9.757 -18.125 -4.103 1.00 84.75 175 VAL A N 1
ATOM 1364 C CA . VAL A 1 175 ? 10.808 -19.123 -3.818 1.00 84.75 175 VAL A CA 1
ATOM 1365 C C . VAL A 1 175 ? 10.608 -20.413 -4.626 1.00 84.75 175 VAL A C 1
ATOM 1367 O O . VAL A 1 175 ? 11.581 -21.017 -5.079 1.00 84.75 175 VAL A O 1
ATOM 1370 N N . VAL A 1 176 ? 9.358 -20.834 -4.844 1.00 84.31 176 VAL A N 1
ATOM 1371 C CA . VAL A 1 176 ? 9.042 -21.971 -5.725 1.00 84.31 176 VAL A CA 1
ATOM 1372 C C . VAL A 1 176 ? 9.309 -21.623 -7.191 1.00 84.31 176 VAL A C 1
ATOM 1374 O O . VAL A 1 176 ? 9.901 -22.428 -7.904 1.00 84.31 176 VAL A O 1
ATOM 1377 N N . GLU A 1 177 ? 8.913 -20.429 -7.639 1.00 80.44 177 GLU A N 1
ATOM 1378 C CA . GLU A 1 177 ? 9.133 -19.956 -9.015 1.00 80.44 177 GLU A CA 1
ATOM 1379 C C . GLU A 1 177 ? 10.622 -19.790 -9.349 1.00 80.44 177 GLU A C 1
ATOM 1381 O O . GLU A 1 177 ? 11.040 -20.117 -10.455 1.00 80.44 177 GLU A O 1
ATOM 1386 N N . TRP A 1 178 ? 11.449 -19.373 -8.388 1.00 79.62 178 TRP A N 1
ATOM 1387 C CA . TRP A 1 178 ? 12.909 -19.312 -8.534 1.00 79.62 178 TRP A CA 1
ATOM 1388 C C . TRP A 1 178 ? 13.586 -20.690 -8.542 1.00 79.62 178 TRP A C 1
ATOM 1390 O O . TRP A 1 178 ? 14.807 -20.775 -8.663 1.00 79.62 178 TRP A O 1
ATOM 1400 N N . GLY A 1 179 ? 12.823 -21.777 -8.391 1.00 81.50 179 GLY A N 1
ATOM 1401 C CA . GLY A 1 179 ? 13.332 -23.147 -8.420 1.00 81.50 179 GLY A CA 1
ATOM 1402 C C . GLY A 1 179 ? 14.072 -23.575 -7.152 1.00 81.50 179 GLY A C 1
ATOM 1403 O O . GLY A 1 179 ? 14.643 -24.663 -7.121 1.00 81.50 179 GLY A O 1
ATOM 1404 N N . TRP A 1 180 ? 14.056 -22.759 -6.092 1.00 80.75 180 TRP A N 1
ATOM 1405 C CA . TRP A 1 180 ? 14.742 -23.072 -4.832 1.00 80.75 180 TRP A CA 1
ATOM 1406 C C . TRP A 1 180 ? 14.042 -24.190 -4.060 1.00 80.75 180 TRP A C 1
ATOM 1408 O O . TRP A 1 180 ? 14.684 -24.949 -3.339 1.00 80.75 180 TRP A O 1
ATOM 1418 N N . LEU A 1 181 ? 12.720 -24.304 -4.209 1.00 81.62 181 LEU A N 1
ATOM 1419 C CA . LEU A 1 181 ? 11.918 -25.343 -3.574 1.00 81.62 181 LEU A CA 1
ATOM 1420 C C . LEU A 1 181 ? 10.968 -25.987 -4.581 1.00 81.62 181 LEU A C 1
ATOM 1422 O O . LEU A 1 181 ? 10.396 -25.329 -5.447 1.00 81.62 181 LEU A O 1
ATOM 1426 N N . ARG A 1 182 ? 10.765 -27.303 -4.446 1.00 81.25 182 ARG A N 1
ATOM 1427 C CA . ARG A 1 182 ? 9.785 -28.029 -5.265 1.00 81.25 182 ARG A CA 1
ATOM 1428 C C . ARG A 1 182 ? 8.370 -27.526 -4.940 1.00 81.25 182 ARG A C 1
ATOM 1430 O O . ARG A 1 182 ? 8.076 -27.330 -3.763 1.00 81.25 182 ARG A O 1
ATOM 1437 N N . PRO A 1 183 ? 7.443 -27.457 -5.913 1.00 71.62 183 PRO A N 1
ATOM 1438 C CA . PRO A 1 18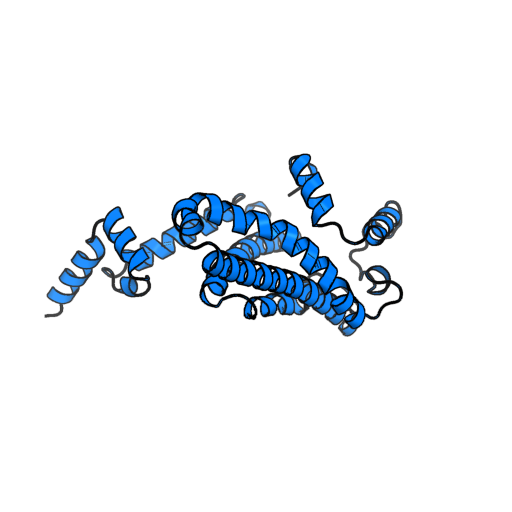3 ? 6.058 -27.033 -5.668 1.00 71.62 183 PRO A CA 1
ATOM 1439 C C . PRO A 1 183 ? 5.320 -27.825 -4.576 1.00 71.62 183 PRO A C 1
ATOM 1441 O O . PRO A 1 183 ? 4.402 -27.308 -3.954 1.00 71.62 183 PRO A O 1
ATOM 1444 N N . ARG A 1 184 ? 5.735 -29.073 -4.313 1.00 71.31 184 ARG A N 1
ATOM 1445 C CA . ARG A 1 184 ? 5.181 -29.929 -3.247 1.00 71.31 184 ARG A CA 1
ATOM 1446 C C . ARG A 1 184 ? 5.691 -29.597 -1.838 1.00 71.31 184 ARG A C 1
ATOM 1448 O O . ARG A 1 184 ? 5.168 -30.149 -0.880 1.00 71.31 184 ARG A O 1
ATOM 1455 N N . ALA A 1 185 ? 6.716 -28.754 -1.707 1.00 71.88 185 ALA A N 1
ATOM 1456 C CA . ALA A 1 185 ? 7.316 -28.412 -0.418 1.00 71.88 185 ALA A CA 1
ATOM 1457 C C . ALA A 1 185 ? 6.454 -27.440 0.405 1.00 71.88 185 ALA A C 1
ATOM 1459 O O . ALA A 1 185 ? 6.590 -27.401 1.624 1.00 71.88 185 ALA A O 1
ATOM 1460 N N . PHE A 1 186 ? 5.555 -26.685 -0.238 1.00 69.94 186 PHE A N 1
ATOM 1461 C CA . PHE A 1 186 ? 4.617 -25.802 0.452 1.00 69.94 186 PHE A CA 1
ATOM 1462 C C . PHE A 1 186 ? 3.188 -26.346 0.400 1.00 69.94 186 PHE A C 1
ATOM 1464 O O . PHE A 1 186 ? 2.758 -26.855 -0.640 1.00 69.94 186 PHE A O 1
ATOM 1471 N N . PRO A 1 187 ? 2.413 -26.209 1.492 1.00 73.06 187 PRO A N 1
ATOM 1472 C CA . PRO A 1 187 ? 0.999 -26.534 1.467 1.00 73.06 187 PRO A CA 1
ATOM 1473 C C . PRO A 1 187 ? 0.281 -25.655 0.439 1.00 73.06 187 PRO A C 1
ATOM 1475 O O . PRO A 1 187 ? 0.480 -24.442 0.382 1.00 73.06 187 PRO A O 1
ATOM 1478 N N . ALA A 1 188 ? -0.621 -26.262 -0.337 1.00 70.56 188 ALA A N 1
ATOM 1479 C CA . ALA A 1 188 ? -1.413 -25.558 -1.351 1.00 70.56 188 ALA A CA 1
ATOM 1480 C C . ALA A 1 188 ? -2.227 -24.379 -0.774 1.00 70.56 188 ALA A C 1
ATOM 1482 O O . ALA A 1 188 ? -2.583 -23.453 -1.501 1.00 70.56 188 ALA A O 1
ATOM 1483 N N . ARG A 1 189 ? -2.502 -24.408 0.538 1.00 79.56 189 ARG A N 1
ATOM 1484 C CA . ARG A 1 189 ? -3.210 -23.376 1.304 1.00 79.56 189 ARG A CA 1
ATOM 1485 C C . ARG A 1 189 ? -2.325 -22.806 2.417 1.00 79.56 189 ARG A C 1
ATOM 1487 O O . ARG A 1 189 ? -2.495 -23.118 3.595 1.00 79.56 189 ARG A O 1
ATOM 1494 N N . MET A 1 190 ? -1.344 -21.991 2.033 1.00 82.25 190 MET A N 1
ATOM 1495 C CA . MET A 1 190 ? -0.457 -21.276 2.967 1.00 82.25 190 MET A CA 1
ATOM 1496 C C . MET A 1 190 ? -1.223 -20.379 3.948 1.00 82.25 190 MET A C 1
ATOM 1498 O O . MET A 1 190 ? -0.807 -20.212 5.090 1.00 82.25 190 MET A O 1
ATOM 1502 N N . ASP A 1 191 ? -2.357 -19.831 3.521 1.00 84.00 191 ASP A N 1
ATOM 1503 C CA . ASP A 1 191 ? -3.290 -19.071 4.349 1.00 84.00 191 ASP A CA 1
ATOM 1504 C C . ASP A 1 191 ? -3.823 -19.892 5.532 1.00 84.00 191 ASP A C 1
ATOM 1506 O O . ASP A 1 191 ? -3.864 -19.389 6.653 1.00 84.00 191 ASP A O 1
ATOM 1510 N N . VAL A 1 192 ? -4.152 -21.169 5.312 1.00 88.44 192 VAL A N 1
ATOM 1511 C CA . VAL A 1 192 ? -4.601 -22.084 6.375 1.00 88.44 192 VAL A CA 1
ATOM 1512 C C . VAL A 1 192 ? -3.463 -22.399 7.342 1.00 88.44 192 VAL A C 1
ATOM 1514 O O . VAL A 1 192 ? -3.678 -22.399 8.550 1.00 88.44 192 VAL A O 1
ATOM 1517 N N . ALA A 1 193 ? -2.248 -22.620 6.836 1.00 88.50 193 ALA A N 1
ATOM 1518 C CA . ALA A 1 193 ? -1.083 -22.872 7.684 1.00 88.50 193 ALA A CA 1
ATOM 1519 C C . ALA A 1 193 ? -0.733 -21.652 8.554 1.00 88.50 193 ALA A C 1
ATOM 1521 O O . ALA A 1 193 ? -0.520 -21.792 9.756 1.00 88.50 193 ALA A O 1
ATOM 1522 N N . LEU A 1 194 ? -0.739 -20.448 7.972 1.00 88.88 194 LEU A N 1
ATOM 1523 C CA . LEU A 1 194 ? -0.526 -19.194 8.701 1.00 88.88 194 LEU A CA 1
ATOM 1524 C C . LEU A 1 194 ? -1.627 -18.945 9.736 1.00 88.88 194 LEU A C 1
ATOM 1526 O O . LEU A 1 194 ? -1.335 -18.508 10.848 1.00 88.88 194 LEU A O 1
ATOM 1530 N N . PHE A 1 195 ? -2.880 -19.247 9.391 1.00 90.31 195 PHE A N 1
ATOM 1531 C CA . PHE A 1 195 ? -3.999 -19.166 10.324 1.00 90.31 195 PHE A CA 1
ATOM 1532 C C . PHE A 1 195 ? -3.830 -20.141 11.495 1.00 90.31 195 PHE A C 1
ATOM 1534 O O . PHE A 1 195 ? -3.902 -19.722 12.647 1.00 90.31 195 PHE A O 1
ATOM 1541 N N . ALA A 1 196 ? -3.533 -21.412 11.213 1.00 92.44 196 ALA A N 1
ATOM 1542 C CA . ALA A 1 196 ? -3.305 -22.433 12.232 1.00 92.44 196 ALA A CA 1
ATOM 1543 C C . ALA A 1 196 ? -2.123 -22.074 13.144 1.00 92.44 196 ALA A C 1
ATOM 1545 O O . ALA A 1 196 ? -2.236 -22.194 14.361 1.00 92.44 196 ALA A O 1
ATOM 1546 N N . ALA A 1 197 ? -1.026 -21.560 12.580 1.00 91.19 197 ALA A N 1
ATOM 1547 C CA . ALA A 1 197 ? 0.116 -21.069 13.347 1.00 91.19 197 ALA A CA 1
ATOM 1548 C C . ALA A 1 197 ? -0.259 -19.872 14.237 1.00 91.19 197 ALA A C 1
ATOM 1550 O O . ALA A 1 197 ? 0.136 -19.824 15.399 1.00 91.19 197 ALA A O 1
ATOM 1551 N N . GLY A 1 198 ? -1.061 -18.932 13.727 1.00 90.94 198 GLY A N 1
ATOM 1552 C CA . GLY A 1 198 ? -1.574 -17.802 14.504 1.00 90.94 198 GLY A CA 1
ATOM 1553 C C . GLY A 1 198 ? -2.465 -18.243 15.668 1.00 90.94 198 GLY A C 1
ATOM 1554 O O . GLY A 1 198 ? -2.261 -17.802 16.798 1.00 90.94 198 GLY A O 1
ATOM 1555 N N . CYS A 1 199 ? -3.408 -19.155 15.422 1.00 90.38 199 CYS A N 1
ATOM 1556 C CA . CYS A 1 199 ? -4.235 -19.760 16.468 1.00 90.38 199 CYS A CA 1
ATOM 1557 C C . CYS A 1 199 ? -3.385 -20.519 17.492 1.00 90.38 199 CYS A C 1
ATOM 1559 O O . CYS A 1 199 ? -3.573 -20.333 18.691 1.00 90.38 199 CYS A O 1
ATOM 1561 N N . GLY A 1 200 ? -2.417 -21.314 17.032 1.00 90.94 200 GLY A N 1
ATOM 1562 C CA . GLY A 1 200 ? -1.477 -22.034 17.886 1.00 90.94 200 GLY A CA 1
ATOM 1563 C C . GLY A 1 200 ? -0.668 -21.094 18.777 1.00 90.94 200 GLY A C 1
ATOM 1564 O O . GLY A 1 200 ? -0.585 -21.325 19.975 1.00 90.94 200 GLY A O 1
ATOM 1565 N N . ALA A 1 201 ? -0.153 -19.989 18.233 1.00 88.88 201 ALA A N 1
ATOM 1566 C CA . ALA A 1 201 ? 0.572 -18.979 19.003 1.00 88.88 201 ALA A CA 1
ATOM 1567 C C . ALA A 1 201 ? -0.317 -18.286 20.050 1.00 88.88 201 ALA A C 1
ATOM 1569 O O . ALA A 1 201 ? 0.117 -18.079 21.182 1.00 88.88 201 ALA A O 1
ATOM 1570 N N . ILE A 1 202 ? -1.569 -17.957 19.706 1.00 88.50 202 ILE A N 1
ATOM 1571 C CA . ILE A 1 202 ? -2.536 -17.391 20.662 1.00 88.50 202 ILE A CA 1
ATOM 1572 C C . ILE A 1 202 ? -2.790 -18.382 21.802 1.00 88.50 202 ILE A C 1
ATOM 1574 O O . ILE A 1 202 ? -2.699 -17.999 22.967 1.00 88.50 202 ILE A O 1
ATOM 1578 N N . MET A 1 203 ? -3.064 -19.648 21.476 1.00 86.31 203 MET A N 1
ATOM 1579 C CA . MET A 1 203 ? -3.334 -20.684 22.476 1.00 86.31 203 MET A CA 1
ATOM 1580 C C . MET A 1 203 ? -2.103 -21.006 23.322 1.00 86.31 203 MET A C 1
ATOM 1582 O O . MET A 1 203 ? -2.237 -21.168 24.530 1.00 86.31 203 MET A O 1
ATOM 1586 N N . HIS A 1 204 ? -0.909 -21.014 22.731 1.00 85.00 204 HIS A N 1
ATOM 1587 C CA . HIS A 1 204 ? 0.350 -21.168 23.453 1.00 85.00 204 HIS A CA 1
ATOM 1588 C C . HIS A 1 204 ? 0.531 -20.033 24.466 1.00 85.00 204 HIS A C 1
ATOM 1590 O O . HIS A 1 204 ? 0.711 -20.284 25.647 1.00 85.00 204 HIS A O 1
ATOM 1596 N N . CYS A 1 205 ? 0.392 -18.769 24.063 1.00 83.31 205 CYS A N 1
ATOM 1597 C CA . CYS A 1 205 ? 0.500 -17.646 25.002 1.00 83.31 205 CYS A CA 1
ATOM 1598 C C . CYS A 1 205 ? -0.604 -17.635 26.077 1.00 83.31 205 CYS A C 1
ATOM 1600 O O . CYS A 1 205 ? -0.405 -17.087 27.162 1.00 83.31 205 CYS A O 1
ATOM 1602 N N . TYR A 1 206 ? -1.777 -18.194 25.774 1.00 80.50 206 TYR A N 1
ATOM 1603 C CA . TYR A 1 206 ? -2.907 -18.246 26.699 1.00 80.50 206 TYR A CA 1
ATOM 1604 C C . TYR A 1 206 ? -2.795 -19.384 27.727 1.00 80.50 206 TYR A C 1
ATOM 1606 O O . TYR A 1 206 ? -3.063 -19.157 28.908 1.00 80.50 206 TYR A O 1
ATOM 1614 N N . SER A 1 207 ? -2.408 -20.582 27.278 1.00 76.75 207 SER A N 1
ATOM 1615 C CA . SER A 1 207 ? -2.434 -21.828 28.054 1.00 76.75 207 SER A CA 1
ATOM 1616 C C . SER A 1 207 ? -1.066 -22.251 28.589 1.00 76.75 207 SER A C 1
ATOM 1618 O O . SER A 1 207 ? -1.011 -22.921 29.619 1.00 76.75 207 SER A O 1
ATOM 1620 N N . ASP A 1 208 ? 0.029 -21.905 27.908 1.00 73.75 208 ASP A N 1
ATOM 1621 C CA . ASP A 1 208 ? 1.361 -22.372 28.288 1.00 73.75 208 ASP A CA 1
ATOM 1622 C C . ASP A 1 208 ? 1.878 -21.661 29.549 1.00 73.75 208 ASP A C 1
ATOM 1624 O O . ASP A 1 208 ? 1.545 -20.502 29.839 1.00 73.75 208 ASP A O 1
ATOM 1628 N N . GLY A 1 209 ? 2.671 -22.384 30.342 1.00 63.78 209 GLY A N 1
ATOM 1629 C CA . GLY A 1 209 ? 3.231 -21.887 31.600 1.00 63.78 209 GLY A CA 1
ATOM 1630 C C . GLY A 1 209 ? 2.187 -21.410 32.619 1.00 63.78 209 GLY A C 1
ATOM 1631 O O . GLY A 1 209 ? 2.451 -20.443 33.334 1.00 63.78 209 GLY A O 1
ATOM 1632 N N . ASN A 1 210 ? 0.998 -22.028 32.669 1.00 63.53 210 ASN A N 1
ATOM 1633 C CA . ASN A 1 210 ? -0.086 -21.659 33.592 1.00 63.53 210 ASN A CA 1
ATOM 1634 C C . ASN A 1 210 ? -0.515 -20.181 33.473 1.00 63.53 210 ASN A C 1
ATOM 1636 O O . ASN A 1 210 ? -0.839 -19.515 34.456 1.00 63.53 210 ASN A O 1
ATOM 1640 N N . GLY A 1 211 ? -0.500 -19.639 32.252 1.00 64.94 211 GLY A N 1
ATOM 1641 C CA . GLY A 1 211 ? -0.962 -18.280 31.993 1.00 64.94 211 GLY A CA 1
ATOM 1642 C C . GLY A 1 211 ? 0.079 -17.185 32.246 1.00 64.94 211 GLY A C 1
ATOM 1643 O O . GLY A 1 211 ? -0.277 -16.007 32.340 1.00 64.94 211 GLY A O 1
ATOM 1644 N N . ARG A 1 212 ? 1.370 -17.539 32.316 1.00 67.75 212 ARG A N 1
ATOM 1645 C CA . ARG A 1 212 ? 2.481 -16.588 32.515 1.00 67.75 212 ARG A CA 1
ATOM 1646 C C . ARG A 1 212 ? 2.558 -15.503 31.435 1.00 67.75 212 ARG A C 1
ATOM 1648 O O . ARG A 1 212 ? 3.000 -14.394 31.716 1.00 67.75 212 ARG A O 1
ATOM 1655 N N . PHE A 1 213 ? 2.097 -15.800 30.220 1.00 72.94 213 PHE A N 1
ATOM 1656 C CA . PHE A 1 213 ? 2.108 -14.878 29.078 1.00 72.94 213 PHE A CA 1
ATOM 1657 C C . PHE A 1 213 ? 0.733 -14.252 28.774 1.00 72.94 213 PHE A C 1
ATOM 1659 O O . PHE A 1 213 ? 0.572 -13.552 27.773 1.00 72.94 213 PHE A O 1
ATOM 1666 N N . ARG A 1 214 ? -0.264 -14.426 29.658 1.00 73.12 214 ARG A N 1
ATOM 1667 C CA . ARG A 1 214 ? -1.615 -13.846 29.492 1.00 73.12 214 ARG A CA 1
ATOM 1668 C C . ARG A 1 214 ? -1.622 -12.319 29.467 1.00 73.12 214 ARG A C 1
ATOM 1670 O O . ARG A 1 214 ? -2.523 -11.718 28.883 1.00 73.12 214 ARG A O 1
ATOM 1677 N N . ASP A 1 215 ? -0.614 -11.690 30.064 1.00 74.00 215 ASP A N 1
ATOM 1678 C CA . ASP A 1 215 ? -0.480 -10.233 30.119 1.00 74.00 215 ASP A CA 1
ATOM 1679 C C . ASP A 1 215 ? -0.063 -9.617 28.765 1.00 74.00 215 ASP A C 1
ATOM 1681 O O . ASP A 1 215 ? -0.163 -8.405 28.576 1.00 74.00 215 ASP A O 1
ATOM 1685 N N . CYS A 1 216 ? 0.311 -10.438 27.772 1.00 79.81 216 CYS A N 1
ATOM 1686 C CA . CYS A 1 216 ? 0.534 -9.990 26.394 1.00 79.81 216 CYS A CA 1
ATOM 1687 C C . CYS A 1 216 ? -0.763 -9.552 25.685 1.00 79.81 216 CYS A C 1
ATOM 1689 O O . CYS A 1 216 ? -0.715 -8.781 24.721 1.00 79.81 216 CYS A O 1
ATOM 1691 N N . PHE A 1 217 ? -1.929 -10.023 26.137 1.00 82.38 217 PHE A N 1
ATOM 1692 C CA . PHE A 1 217 ? -3.215 -9.680 25.536 1.00 82.38 217 PHE A CA 1
ATOM 1693 C C . PHE A 1 217 ? -3.786 -8.391 26.133 1.00 82.38 217 PHE A C 1
ATOM 1695 O O . PHE A 1 217 ? -3.780 -8.177 27.344 1.00 82.38 217 PHE A O 1
ATOM 1702 N N . ARG A 1 218 ? -4.384 -7.534 25.292 1.00 81.62 218 ARG A N 1
ATOM 1703 C CA . ARG A 1 218 ? -5.199 -6.423 25.815 1.00 81.62 218 ARG A CA 1
ATOM 1704 C C . ARG A 1 218 ? -6.385 -6.985 26.595 1.00 81.62 218 ARG A C 1
ATOM 1706 O O . ARG A 1 218 ? -6.994 -7.961 26.162 1.00 81.62 218 ARG A O 1
ATOM 1713 N N . SER A 1 219 ? -6.779 -6.289 27.659 1.00 80.62 219 SER A N 1
ATOM 1714 C CA . SER A 1 219 ? -7.874 -6.680 28.561 1.00 80.62 219 SER A CA 1
ATOM 1715 C C . SER A 1 219 ? -9.150 -7.134 27.842 1.00 80.62 219 SER A C 1
ATOM 1717 O O . SER A 1 219 ? -9.730 -8.145 28.210 1.00 80.62 219 SER A O 1
ATOM 1719 N N . LYS A 1 220 ? -9.552 -6.454 26.761 1.00 82.00 220 LYS A N 1
ATOM 1720 C CA . LYS A 1 220 ? -10.727 -6.845 25.961 1.00 82.00 220 LYS A CA 1
ATOM 1721 C C . LYS A 1 220 ? -10.602 -8.234 25.329 1.00 82.00 220 LYS A C 1
ATOM 1723 O O . LYS A 1 220 ? -11.561 -8.995 25.355 1.00 82.00 220 LYS A O 1
ATOM 1728 N N . TYR A 1 221 ? -9.444 -8.548 24.750 1.00 85.06 221 TYR A N 1
ATOM 1729 C CA . TYR A 1 221 ? -9.206 -9.851 24.126 1.00 85.06 221 TYR A CA 1
ATOM 1730 C C . TYR A 1 221 ? -9.078 -10.941 25.184 1.00 85.06 221 TYR A C 1
ATOM 1732 O O . TYR A 1 221 ? -9.639 -12.014 25.013 1.00 85.06 221 TYR A O 1
ATOM 1740 N N . ARG A 1 222 ? -8.418 -10.633 26.305 1.00 82.50 222 ARG A N 1
ATOM 1741 C CA . ARG A 1 222 ? -8.305 -11.545 27.443 1.00 82.50 222 ARG A CA 1
ATOM 1742 C C . ARG A 1 222 ? -9.675 -11.936 28.000 1.00 82.50 222 ARG A C 1
ATOM 1744 O O . ARG A 1 222 ? -9.960 -13.119 28.084 1.00 82.50 222 ARG A O 1
ATOM 1751 N N . ASN A 1 223 ? -10.549 -10.963 28.260 1.00 84.56 223 ASN A N 1
ATOM 1752 C CA . ASN A 1 223 ? -11.896 -11.231 28.773 1.00 84.56 223 ASN A CA 1
ATOM 1753 C C . ASN A 1 223 ? -12.728 -12.094 27.812 1.00 84.56 223 ASN A C 1
ATOM 1755 O O . ASN A 1 223 ? -13.514 -12.921 28.256 1.00 84.56 223 ASN A O 1
ATOM 1759 N N . LEU A 1 224 ? -12.560 -11.912 26.498 1.00 85.25 224 LEU A N 1
ATOM 1760 C CA . LEU A 1 224 ? -13.198 -12.771 25.497 1.00 85.25 224 LEU A CA 1
ATOM 1761 C C . LEU A 1 224 ? -12.652 -14.200 25.536 1.00 85.25 224 LEU A C 1
ATOM 1763 O O . LEU A 1 224 ? -13.435 -15.139 25.486 1.00 85.25 224 LEU A O 1
ATOM 1767 N N . LEU A 1 225 ? -11.332 -14.370 25.634 1.00 85.69 225 LEU A N 1
ATOM 1768 C CA . LEU A 1 225 ? -10.718 -15.694 25.740 1.00 85.69 225 LEU A CA 1
ATOM 1769 C C . LEU A 1 225 ? -11.147 -16.402 27.029 1.00 85.69 225 LEU A C 1
ATOM 1771 O O . LEU A 1 225 ? -11.483 -17.576 26.982 1.00 85.69 225 LEU A O 1
ATOM 1775 N N . ASP A 1 226 ? -11.222 -15.679 28.145 1.00 84.44 226 ASP A N 1
ATOM 1776 C CA . ASP A 1 226 ? -11.697 -16.214 29.426 1.00 84.44 226 ASP A CA 1
ATOM 1777 C C . ASP A 1 226 ? -13.182 -16.564 29.406 1.00 84.44 226 ASP A C 1
ATOM 1779 O O . ASP A 1 226 ? -13.594 -17.542 30.022 1.00 84.44 226 ASP A O 1
ATOM 1783 N N . PHE A 1 227 ? -13.987 -15.799 28.668 1.00 85.62 227 PHE A N 1
ATOM 1784 C CA . PHE A 1 227 ? -15.385 -16.137 28.432 1.00 85.62 227 PHE A CA 1
ATOM 1785 C C . PHE A 1 227 ? -15.535 -17.409 27.583 1.00 85.62 227 PHE A C 1
ATOM 1787 O O . PHE A 1 227 ? -16.395 -18.234 27.873 1.00 85.62 227 PHE A O 1
ATOM 1794 N N . VAL A 1 228 ? -14.712 -17.576 26.542 1.00 87.25 228 VAL A N 1
ATOM 1795 C CA . VAL A 1 228 ? -14.814 -18.704 25.599 1.00 87.25 228 VAL A CA 1
ATOM 1796 C C . VAL A 1 228 ? -14.228 -19.997 26.165 1.00 87.25 228 VAL A C 1
ATOM 1798 O O . VAL A 1 228 ? -14.843 -21.049 26.027 1.00 87.25 228 VAL A O 1
ATOM 1801 N N . PHE A 1 229 ? -13.043 -19.935 26.771 1.00 82.56 229 PHE A N 1
ATOM 1802 C CA . PHE A 1 229 ? -12.302 -21.113 27.232 1.00 82.56 229 PHE A CA 1
ATOM 1803 C C . PHE A 1 229 ? -12.473 -21.387 28.729 1.00 82.56 229 PHE A C 1
ATOM 1805 O O . PHE A 1 229 ? -11.967 -22.387 29.221 1.00 82.56 229 PHE A O 1
ATOM 1812 N N . GLY A 1 230 ? -13.192 -20.525 29.452 1.00 71.75 230 GLY A N 1
ATOM 1813 C CA . GLY A 1 230 ? -13.190 -20.530 30.910 1.00 71.75 230 GLY A CA 1
ATOM 1814 C C . GLY A 1 230 ? -11.872 -19.964 31.442 1.00 71.75 230 GLY A C 1
ATOM 1815 O O . GLY A 1 230 ? -10.832 -20.026 30.796 1.00 71.75 230 GLY A O 1
ATOM 1816 N N . SER A 1 231 ? -11.880 -19.386 32.640 1.00 67.38 231 SER A N 1
ATOM 1817 C CA . SER A 1 231 ? -10.711 -18.769 33.293 1.00 67.38 231 SER A CA 1
ATOM 1818 C C . SER A 1 231 ? -9.615 -19.772 33.720 1.00 67.38 231 SER A C 1
ATOM 1820 O O . SER A 1 231 ? -8.947 -19.596 34.740 1.00 67.38 231 SER A O 1
ATOM 1822 N N . ASP A 1 232 ? -9.407 -20.848 32.962 1.00 59.34 232 ASP A N 1
ATOM 1823 C CA . ASP A 1 232 ? -8.444 -21.921 33.225 1.00 59.34 232 ASP A CA 1
ATOM 1824 C C . ASP A 1 232 ? -7.013 -21.390 33.395 1.00 59.34 232 ASP A C 1
ATOM 1826 O O . ASP A 1 232 ? -6.274 -21.849 34.266 1.00 59.34 232 ASP A O 1
ATOM 1830 N N . GLY A 1 233 ? -6.644 -20.337 32.660 1.00 56.44 233 GLY A N 1
ATOM 1831 C CA . GLY A 1 233 ? -5.335 -19.699 32.813 1.00 56.44 233 GLY A CA 1
ATOM 1832 C C . GLY A 1 233 ? -5.138 -18.914 34.120 1.00 56.44 233 GLY A C 1
ATOM 1833 O O . GLY A 1 233 ? -3.996 -18.696 34.514 1.00 56.44 233 GLY A O 1
ATOM 1834 N N . GLU A 1 234 ? -6.200 -18.501 34.824 1.00 60.31 234 GLU A N 1
ATOM 1835 C CA . GLU A 1 234 ? -6.075 -17.928 36.179 1.00 60.31 234 GLU A CA 1
ATOM 1836 C C . GLU A 1 234 ? -5.930 -19.021 37.241 1.00 60.31 234 GLU A C 1
ATOM 1838 O O . GLU A 1 234 ? -5.119 -18.885 38.160 1.00 60.31 234 GLU A O 1
ATOM 1843 N N . ARG A 1 235 ? -6.652 -20.139 37.075 1.00 57.09 235 ARG A N 1
ATOM 1844 C CA . ARG A 1 235 ? -6.546 -21.320 37.947 1.00 57.09 235 ARG A CA 1
ATOM 1845 C C . ARG A 1 235 ? -5.142 -21.925 37.915 1.00 57.09 235 ARG A C 1
ATOM 1847 O O . ARG A 1 235 ? -4.598 -22.246 38.969 1.00 57.09 235 ARG A O 1
ATOM 1854 N N . GLY A 1 236 ? -4.522 -21.985 36.736 1.00 55.88 236 GLY A N 1
ATOM 1855 C CA . GLY A 1 236 ? -3.119 -22.372 36.591 1.00 55.88 236 GLY A CA 1
ATOM 1856 C C . GLY A 1 236 ? -2.155 -21.423 37.316 1.00 55.88 236 GLY A C 1
ATOM 1857 O O . GLY A 1 236 ? -1.300 -21.858 38.093 1.00 55.88 236 GLY A O 1
ATOM 1858 N N . ARG A 1 237 ? -2.295 -20.104 37.123 1.00 55.88 237 ARG A N 1
ATOM 1859 C CA . ARG A 1 237 ? -1.416 -19.101 37.754 1.00 55.88 237 ARG A CA 1
ATOM 1860 C C . ARG A 1 237 ? -1.497 -19.155 39.287 1.00 55.88 237 ARG A C 1
ATOM 1862 O O . ARG A 1 237 ? -0.461 -19.088 39.946 1.00 55.88 237 ARG A O 1
ATOM 1869 N N . ALA A 1 238 ? -2.696 -19.351 39.839 1.00 59.06 238 ALA A N 1
ATOM 1870 C CA . ALA A 1 238 ? -2.920 -19.526 41.275 1.00 59.06 238 ALA A CA 1
ATOM 1871 C C . ALA A 1 238 ? -2.298 -20.825 41.825 1.00 59.06 238 ALA A C 1
ATOM 1873 O O . ALA A 1 238 ? -1.640 -20.789 42.861 1.00 59.06 238 ALA A O 1
ATOM 1874 N N . ALA A 1 239 ? -2.424 -21.950 41.110 1.00 57.72 239 ALA A N 1
ATOM 1875 C CA . ALA A 1 239 ? -1.829 -23.228 41.514 1.00 57.72 239 ALA A CA 1
ATOM 1876 C C . ALA A 1 239 ? -0.288 -23.193 41.529 1.00 57.72 239 ALA A C 1
ATOM 1878 O O . ALA A 1 239 ? 0.341 -23.764 42.413 1.00 57.72 239 ALA A O 1
ATOM 1879 N N . THR A 1 240 ? 0.330 -22.476 40.585 1.00 56.38 240 THR A N 1
ATOM 1880 C CA . THR A 1 240 ? 1.800 -22.330 40.530 1.00 56.38 240 THR A CA 1
ATOM 1881 C C . THR A 1 240 ? 2.330 -21.382 41.609 1.00 56.38 240 THR A C 1
ATOM 1883 O O . THR A 1 240 ? 3.411 -21.603 42.145 1.00 56.38 240 THR A O 1
ATOM 1886 N N . ALA A 1 241 ? 1.576 -20.330 41.946 1.00 57.59 241 ALA A N 1
ATOM 1887 C CA . ALA A 1 241 ? 1.926 -19.417 43.035 1.00 57.59 241 ALA A CA 1
ATOM 1888 C C . ALA A 1 241 ? 1.799 -20.088 44.414 1.00 57.59 241 ALA A C 1
ATOM 1890 O O . ALA A 1 241 ? 2.621 -19.832 45.286 1.00 57.59 241 ALA A O 1
ATOM 1891 N N . ALA A 1 242 ? 0.820 -20.982 44.586 1.00 56.84 242 ALA A N 1
ATOM 1892 C CA . ALA A 1 242 ? 0.632 -21.758 45.811 1.00 56.84 242 ALA A CA 1
ATOM 1893 C C . ALA A 1 242 ? 1.694 -22.852 46.025 1.00 56.84 242 ALA A C 1
ATOM 1895 O O . ALA A 1 242 ? 1.858 -23.306 47.148 1.00 56.84 242 ALA A O 1
ATOM 1896 N N . HIS A 1 243 ? 2.409 -23.277 44.976 1.00 52.72 243 HIS A N 1
ATOM 1897 C CA . HIS A 1 243 ? 3.456 -24.301 45.084 1.00 52.72 243 HIS A CA 1
ATOM 1898 C C . HIS A 1 243 ? 4.859 -23.724 45.367 1.00 52.72 243 HIS A C 1
ATOM 1900 O O . HIS A 1 243 ? 5.757 -24.468 45.748 1.00 52.72 243 HIS A O 1
ATOM 1906 N N . ASN A 1 244 ? 5.042 -22.409 45.184 1.00 51.78 244 ASN A N 1
ATOM 1907 C CA . ASN A 1 244 ? 6.297 -21.684 45.436 1.00 51.78 244 ASN A CA 1
ATOM 1908 C C . ASN A 1 244 ? 6.327 -20.974 46.810 1.00 51.78 244 ASN A C 1
ATOM 1910 O O . ASN A 1 244 ? 7.221 -20.161 47.054 1.00 51.78 244 ASN A O 1
ATOM 1914 N N . HIS A 1 245 ? 5.353 -21.265 47.674 1.00 44.69 245 HIS A N 1
ATOM 1915 C CA . HIS A 1 245 ? 5.288 -20.881 49.085 1.00 44.69 245 HIS A CA 1
ATOM 1916 C C . HIS A 1 245 ? 5.265 -22.144 49.945 1.00 44.69 245 HIS A C 1
ATOM 1918 O O . HIS A 1 245 ? 5.836 -22.081 51.055 1.00 44.69 245 HIS A O 1
#